Protein AF-0000000085153799 (afdb_homodimer)

Nearest PDB structures (foldseek):
  6ifh-assembly1_A  TM=9.561E-01  e=4.597E-11  Paenisporosarcina sp. TG-14
  8p6f-assembly1_B  TM=8.263E-01  e=1.683E-11  Flavobacterium johnsoniae
  7pvk-assembly2_D  TM=8.354E-01  e=2.453E-11  Porphyromonas gingivalis W83
  8tef-assembly2_C  TM=8.260E-01  e=2.612E-11  Flavobacterium johnsoniae UW101
  7pva-assembly1_B  TM=8.298E-01  e=4.054E-11  Porphyromonas gingivalis W83

Foldseek 3Di:
DLQQDEWEEEEEAQDPVVCVVLCVVNVVSNYHYHYYNDLVVVLVVVLVDPGLEYEFEQDHPDQGRQNSLLSCCVSPVLHAYEYEYQDDDPVSQVSSVVSPHQYYAYPVDDSVVVVVSSNVSNVVSVVVVVVVVVVVVVVVVVVVVD/DLPQDEWEEEEEAQDVVVCVVLCVVNVVSNYHYHYYNDLVVVLVVVLVDPGLEYEFEQDHPDQGRQNSLLSCCVSPVLHAYEYEYQDDDPVSQVSSVVSPHQYYAYPVDDSVVVVVSSNVSNVVSVVVVVVVVVVVVVVVVVVVVD

Radius of gyration: 22.34 Å; Cα contacts (8 Å, |Δi|>4): 468; chains: 2; bounding box: 59×52×64 Å

Solvent-accessible surface area (backbone atoms only — not comparable to full-atom values): 15530 Å² total; per-residue (Å²): 124,82,78,63,47,84,44,35,33,37,40,32,38,59,49,62,69,57,46,53,54,52,45,52,57,43,39,76,44,46,29,46,72,48,78,28,60,38,44,71,58,42,55,54,46,59,72,75,42,87,50,43,32,34,40,34,36,39,81,38,81,83,58,34,24,63,60,36,47,47,50,44,39,70,76,39,67,73,46,33,30,32,38,32,26,75,78,68,43,46,65,56,33,41,51,41,43,75,65,60,34,72,44,66,47,54,50,82,73,56,62,71,59,52,52,52,50,51,51,51,38,43,52,48,43,53,50,52,52,47,52,51,48,49,51,52,50,52,53,55,52,58,58,62,71,101,122,82,79,64,49,85,44,37,34,37,40,32,37,59,50,62,70,58,46,54,54,51,47,52,59,42,39,76,44,46,29,46,72,48,78,27,60,38,45,70,58,42,55,55,46,59,72,75,43,86,49,42,32,34,40,34,34,40,82,38,81,83,58,33,24,64,58,36,47,47,51,44,40,70,76,39,68,74,46,33,30,34,36,32,23,77,78,69,42,46,65,56,35,42,51,41,44,74,63,61,34,72,43,65,46,56,49,83,71,54,61,72,58,52,51,51,52,50,51,52,40,41,55,50,44,52,50,52,53,47,53,52,48,51,52,52,50,52,53,52,50,58,58,63,72,99

Structure (mmCIF, N/CA/C/O backbone):
data_AF-0000000085153799-model_v1
#
loop_
_entity.id
_entity.type
_entity.pdbx_description
1 polymer 'Related to two-component system response regulator (Ntr family)'
#
loop_
_atom_site.group_PDB
_atom_site.id
_atom_site.type_symbol
_atom_site.label_atom_id
_atom_site.label_alt_id
_atom_site.label_comp_id
_atom_site.label_asym_id
_atom_site.label_entity_id
_atom_site.label_seq_id
_atom_site.pdbx_PDB_ins_code
_atom_site.Cartn_x
_atom_site.Cartn_y
_atom_site.Cartn_z
_atom_site.occupancy
_atom_site.B_iso_or_equiv
_atom_site.auth_seq_id
_atom_site.auth_comp_id
_atom_site.auth_asym_id
_atom_site.auth_atom_id
_atom_site.pdbx_PDB_model_num
ATOM 1 N N . MET A 1 1 ? -4.879 -9.68 -32.781 1 39.81 1 MET A N 1
ATOM 2 C CA . MET A 1 1 ? -4.59 -10.891 -32.031 1 39.81 1 MET A CA 1
ATOM 3 C C . MET A 1 1 ? -4.207 -10.547 -30.594 1 39.81 1 MET A C 1
ATOM 5 O O . MET A 1 1 ? -3.561 -9.531 -30.344 1 39.81 1 MET A O 1
ATOM 9 N N . ALA A 1 2 ? -5.016 -10.922 -29.656 1 52.56 2 ALA A N 1
ATOM 10 C CA . ALA A 1 2 ? -4.77 -10.414 -28.312 1 52.56 2 ALA A CA 1
ATOM 11 C C . ALA A 1 2 ? -3.316 -10.633 -27.906 1 52.56 2 ALA A C 1
ATOM 13 O O . ALA A 1 2 ? -2.744 -11.695 -28.172 1 52.56 2 ALA A O 1
ATOM 14 N N . GLU A 1 3 ? -2.475 -9.727 -27.859 1 56.97 3 GLU A N 1
ATOM 15 C CA . GLU A 1 3 ? -1.063 -9.852 -27.516 1 56.97 3 GLU A CA 1
ATOM 16 C C . GLU A 1 3 ? -0.865 -10.828 -26.359 1 56.97 3 GLU A C 1
ATOM 18 O O . GLU A 1 3 ? -1.568 -10.75 -25.344 1 56.97 3 GLU A O 1
ATOM 23 N N . THR A 1 4 ? -0.321 -12.062 -26.656 1 73.81 4 THR A N 1
ATOM 24 C CA . THR A 1 4 ? -0.059 -13.141 -25.703 1 73.81 4 THR A CA 1
ATOM 25 C C . THR A 1 4 ? 0.961 -12.695 -24.656 1 73.81 4 THR A C 1
ATOM 27 O O . THR A 1 4 ? 2.033 -12.195 -25 1 73.81 4 THR A O 1
ATOM 30 N N . ILE A 1 5 ? 0.385 -12.445 -23.391 1 77.62 5 ILE A N 1
ATOM 31 C CA . ILE A 1 5 ? 1.287 -12.141 -22.281 1 77.62 5 ILE A CA 1
ATOM 32 C C . ILE A 1 5 ? 2.051 -13.391 -21.875 1 77.62 5 ILE A C 1
ATOM 34 O O . ILE A 1 5 ? 1.445 -14.422 -21.562 1 77.62 5 ILE A O 1
ATOM 38 N N . LYS A 1 6 ? 3.42 -13.391 -22.016 1 88.25 6 LYS A N 1
ATOM 39 C CA . LYS A 1 6 ? 4.227 -14.516 -21.562 1 88.25 6 LYS A CA 1
ATOM 40 C C . LYS A 1 6 ? 4.66 -14.32 -20.109 1 88.25 6 LYS A C 1
ATOM 42 O O . LYS A 1 6 ? 5.59 -13.555 -19.828 1 88.25 6 LYS A O 1
ATOM 47 N N . ALA A 1 7 ? 3.887 -14.938 -19.219 1 93.75 7 ALA A N 1
ATOM 48 C CA . ALA A 1 7 ? 4.172 -14.859 -17.797 1 93.75 7 ALA A CA 1
ATOM 49 C C . ALA A 1 7 ? 3.869 -16.188 -17.094 1 93.75 7 ALA A C 1
ATOM 51 O O . ALA A 1 7 ? 2.961 -16.906 -17.5 1 93.75 7 ALA A O 1
ATOM 52 N N . ARG A 1 8 ? 4.676 -16.438 -16.188 1 95.56 8 ARG A N 1
ATOM 53 C CA . ARG A 1 8 ? 4.418 -17.594 -15.32 1 95.56 8 ARG A CA 1
ATOM 54 C C . ARG A 1 8 ? 3.707 -17.156 -14.039 1 95.56 8 ARG A C 1
ATOM 56 O O . ARG A 1 8 ? 4.25 -16.375 -13.25 1 95.56 8 ARG A O 1
ATOM 63 N N . VAL A 1 9 ? 2.498 -17.719 -13.852 1 97.94 9 VAL A N 1
ATOM 64 C CA . VAL A 1 9 ? 1.636 -17.266 -12.766 1 97.94 9 VAL A CA 1
ATOM 65 C C . VAL A 1 9 ? 1.339 -18.422 -11.82 1 97.94 9 VAL A C 1
ATOM 67 O O . VAL A 1 9 ? 1.057 -19.547 -12.258 1 97.94 9 VAL A O 1
ATOM 70 N N . LEU A 1 10 ? 1.519 -18.188 -10.562 1 98.62 10 LEU A N 1
ATOM 71 C CA . LEU A 1 10 ? 1.015 -19.094 -9.539 1 98.62 10 LEU A CA 1
ATOM 72 C C . LEU A 1 10 ? -0.307 -18.594 -8.969 1 98.62 10 LEU A C 1
ATOM 74 O O . LEU A 1 10 ? -0.366 -17.5 -8.391 1 98.62 10 LEU A O 1
ATOM 78 N N . LEU A 1 11 ? -1.353 -19.344 -9.172 1 98.56 11 LEU A N 1
ATOM 79 C CA . LEU A 1 11 ? -2.676 -19.031 -8.641 1 98.56 11 LEU A CA 1
ATOM 80 C C . LEU A 1 11 ? -2.93 -19.781 -7.34 1 98.56 11 LEU A C 1
ATOM 82 O O . LEU A 1 11 ? -2.875 -21.016 -7.309 1 98.56 11 LEU A O 1
ATOM 86 N N . VAL A 1 12 ? -3.223 -19.031 -6.262 1 98.19 12 VAL A N 1
ATOM 87 C CA . VAL A 1 12 ? -3.428 -19.641 -4.949 1 98.19 12 VAL A CA 1
ATOM 88 C C . VAL A 1 12 ? -4.809 -19.266 -4.418 1 98.19 12 VAL A C 1
ATOM 90 O O . VAL A 1 12 ? -5.078 -18.094 -4.141 1 98.19 12 VAL A O 1
ATOM 93 N N . ASP A 1 13 ? -5.668 -20.203 -4.281 1 97.06 13 ASP A N 1
ATOM 94 C CA . ASP A 1 13 ? -7.047 -20.047 -3.838 1 97.06 13 ASP A CA 1
ATOM 95 C C . ASP A 1 13 ? -7.625 -21.375 -3.35 1 97.06 13 ASP A C 1
ATOM 97 O O . ASP A 1 13 ? -7.367 -22.422 -3.939 1 97.06 13 ASP A O 1
ATOM 101 N N . ASP A 1 14 ? -8.43 -21.312 -2.316 1 95.94 14 ASP A N 1
ATOM 102 C CA . ASP A 1 14 ? -8.922 -22.562 -1.773 1 95.94 14 ASP A CA 1
ATOM 103 C C . ASP A 1 14 ? -10.164 -23.031 -2.521 1 95.94 14 ASP A C 1
ATOM 105 O O . ASP A 1 14 ? -10.594 -24.188 -2.371 1 95.94 14 ASP A O 1
ATOM 109 N N . GLU A 1 15 ? -10.727 -22.203 -3.287 1 94.81 15 GLU A N 1
ATOM 110 C CA . GLU A 1 15 ? -11.906 -22.562 -4.062 1 94.81 15 GLU A CA 1
ATOM 111 C C . GLU A 1 15 ? -11.523 -23.141 -5.422 1 94.81 15 GLU A C 1
ATOM 113 O O . GLU A 1 15 ? -11.25 -22.391 -6.363 1 94.81 15 GLU A O 1
ATOM 118 N N . LYS A 1 16 ? -11.68 -24.453 -5.609 1 96.44 16 LYS A N 1
ATOM 119 C CA . LYS A 1 16 ? -11.211 -25.188 -6.781 1 96.44 16 LYS A CA 1
ATOM 120 C C . LYS A 1 16 ? -11.891 -24.688 -8.055 1 96.44 16 LYS A C 1
ATOM 122 O O . LYS A 1 16 ? -11.242 -24.562 -9.102 1 96.44 16 LYS A O 1
ATOM 127 N N . ASP A 1 17 ? -13.227 -24.438 -7.945 1 96.62 17 ASP A N 1
ATOM 128 C CA . ASP A 1 17 ? -13.961 -23.953 -9.109 1 96.62 17 ASP A CA 1
ATOM 129 C C . ASP A 1 17 ? -13.406 -22.609 -9.586 1 96.62 17 ASP A C 1
ATOM 131 O O . ASP A 1 17 ? -13.289 -22.375 -10.789 1 96.62 17 ASP A O 1
ATOM 135 N N . PHE A 1 18 ? -13.055 -21.75 -8.664 1 96.56 18 PHE A N 1
ATOM 136 C CA . PHE A 1 18 ? -12.484 -20.469 -9.016 1 96.56 18 PHE A CA 1
ATOM 137 C C . PHE A 1 18 ? -11.117 -20.625 -9.664 1 96.56 18 PHE A C 1
ATOM 139 O O . PHE A 1 18 ? -10.828 -20.016 -10.688 1 96.56 18 PHE A O 1
ATOM 146 N N . ILE A 1 19 ? -10.305 -21.484 -9.133 1 97.81 19 ILE A N 1
ATOM 147 C CA . ILE A 1 19 ? -8.969 -21.75 -9.648 1 97.81 19 ILE A CA 1
ATOM 148 C C . ILE A 1 19 ? -9.07 -22.25 -11.094 1 97.81 19 ILE A C 1
ATOM 150 O O . ILE A 1 19 ? -8.375 -21.75 -11.977 1 97.81 19 ILE A O 1
ATOM 154 N N . GLU A 1 20 ? -9.891 -23.219 -11.273 1 97.75 20 GLU A N 1
ATOM 155 C CA . GLU A 1 20 ? -10.039 -23.812 -12.594 1 97.75 20 GLU A CA 1
ATOM 156 C C . GLU A 1 20 ? -10.492 -22.781 -13.625 1 97.75 20 GLU A C 1
ATOM 158 O O . GLU A 1 20 ? -9.906 -22.688 -14.703 1 97.75 20 GLU A O 1
ATOM 163 N N . THR A 1 21 ? -11.516 -22.062 -13.266 1 97.38 21 THR A N 1
ATOM 164 C CA . THR A 1 21 ? -12.07 -21.062 -14.172 1 97.38 21 THR A CA 1
ATOM 165 C C . THR A 1 21 ? -11.031 -20 -14.508 1 97.38 21 THR A C 1
ATOM 167 O O . THR A 1 21 ? -10.773 -19.719 -15.68 1 97.38 21 THR A O 1
ATOM 170 N N . LEU A 1 22 ? -10.414 -19.406 -13.492 1 98.06 22 LEU A N 1
ATOM 171 C CA . LEU A 1 22 ? -9.445 -18.328 -13.719 1 98.06 22 LEU A CA 1
ATOM 172 C C . LEU A 1 22 ? -8.203 -18.859 -14.438 1 98.06 22 LEU A C 1
ATOM 174 O O . LEU A 1 22 ? -7.668 -18.203 -15.328 1 98.06 22 LEU A O 1
ATOM 178 N N . SER A 1 23 ? -7.707 -20.031 -14.031 1 98.31 23 SER A N 1
ATOM 179 C CA . SER A 1 23 ? -6.559 -20.656 -14.695 1 98.31 23 SER A CA 1
ATOM 180 C C . SER A 1 23 ? -6.793 -20.781 -16.188 1 98.31 23 SER A C 1
ATOM 182 O O . SER A 1 23 ? -5.93 -20.422 -17 1 98.31 23 SER A O 1
ATOM 184 N N . ASN A 1 24 ? -7.957 -21.297 -16.547 1 97.56 24 ASN A N 1
ATOM 185 C CA . ASN A 1 24 ? -8.297 -21.484 -17.953 1 97.56 24 ASN A CA 1
ATOM 186 C C . ASN A 1 24 ? -8.305 -20.156 -18.703 1 97.56 24 ASN A C 1
ATOM 188 O O . ASN A 1 24 ? -7.766 -20.062 -19.797 1 97.56 24 ASN A O 1
ATOM 192 N N . ARG A 1 25 ? -8.875 -19.172 -18.094 1 96.62 25 ARG A N 1
ATOM 193 C CA . ARG A 1 25 ? -8.969 -17.859 -18.719 1 96.62 25 ARG A CA 1
ATOM 194 C C . ARG A 1 25 ? -7.582 -17.25 -18.922 1 96.62 25 ARG A C 1
ATOM 196 O O . ARG A 1 25 ? -7.328 -16.594 -19.938 1 96.62 25 ARG A O 1
ATOM 203 N N . LEU A 1 26 ? -6.707 -17.453 -17.969 1 97.62 26 LEU A N 1
ATOM 204 C CA . LEU A 1 26 ? -5.352 -16.922 -18.078 1 97.62 26 LEU A CA 1
ATOM 205 C C . LEU A 1 26 ? -4.555 -17.688 -19.125 1 97.62 26 LEU A C 1
ATOM 207 O O . LEU A 1 26 ? -3.809 -17.078 -19.906 1 97.62 26 LEU A O 1
ATOM 211 N N . GLN A 1 27 ? -4.73 -18.969 -19.172 1 96.75 27 GLN A N 1
ATOM 212 C CA . GLN A 1 27 ? -3.992 -19.797 -20.125 1 96.75 27 GLN A CA 1
ATOM 213 C C . GLN A 1 27 ? -4.375 -19.469 -21.562 1 96.75 27 GLN A C 1
ATOM 215 O O . GLN A 1 27 ? -3.52 -19.453 -22.453 1 96.75 27 GLN A O 1
ATOM 220 N N . ILE A 1 28 ? -5.629 -19.156 -21.766 1 94.62 28 ILE A N 1
ATOM 221 C CA . ILE A 1 28 ? -6.113 -18.797 -23.094 1 94.62 28 ILE A CA 1
ATOM 222 C C . ILE A 1 28 ? -5.422 -17.516 -23.562 1 94.62 28 ILE A C 1
ATOM 224 O O . ILE A 1 28 ? -5.297 -17.266 -24.766 1 94.62 28 ILE A O 1
ATOM 228 N N . ARG A 1 29 ? -4.961 -16.75 -22.625 1 93.38 29 ARG A N 1
ATOM 229 C CA . ARG A 1 29 ? -4.316 -15.484 -22.953 1 93.38 29 ARG A CA 1
ATOM 230 C C . ARG A 1 29 ? -2.801 -15.641 -23.016 1 93.38 29 ARG A C 1
ATOM 232 O O . ARG A 1 29 ? -2.072 -14.656 -23.078 1 93.38 29 ARG A O 1
ATOM 239 N N . GLY A 1 30 ? -2.289 -16.844 -22.906 1 93.88 30 GLY A N 1
ATOM 240 C CA . GLY A 1 30 ? -0.888 -17.125 -23.188 1 93.88 30 GLY A CA 1
ATOM 241 C C . GLY A 1 30 ? -0.052 -17.266 -21.922 1 93.88 30 GLY A C 1
ATOM 242 O O . GLY A 1 30 ? 1.174 -17.375 -22 1 93.88 30 GLY A O 1
ATOM 243 N N . LEU A 1 31 ? -0.688 -17.297 -20.781 1 96.88 31 LEU A N 1
ATOM 244 C CA . LEU A 1 31 ? 0.052 -17.406 -19.531 1 96.88 31 LEU A CA 1
ATOM 245 C C . LEU A 1 31 ? 0.239 -18.859 -19.141 1 96.88 31 LEU A C 1
ATOM 247 O O . LEU A 1 31 ? -0.6 -19.703 -19.453 1 96.88 31 LEU A O 1
ATOM 251 N N . THR A 1 32 ? 1.4 -19.109 -18.594 1 97.06 32 THR A N 1
ATOM 252 C CA . THR A 1 32 ? 1.604 -20.406 -17.938 1 97.06 32 THR A CA 1
ATOM 253 C C . THR A 1 32 ? 1.15 -20.344 -16.484 1 97.06 32 THR A C 1
ATOM 255 O O . THR A 1 32 ? 1.616 -19.5 -15.711 1 97.06 32 THR A O 1
ATOM 258 N N . VAL A 1 33 ? 0.26 -21.328 -16.125 1 98.19 33 VAL A N 1
ATOM 259 C CA . VAL A 1 33 ? -0.375 -21.203 -14.82 1 98.19 33 VAL A CA 1
ATOM 260 C C . VAL A 1 33 ? -0.134 -22.453 -14 1 98.19 33 VAL A C 1
ATOM 262 O O . VAL A 1 33 ? -0.383 -23.578 -14.469 1 98.19 33 VAL A O 1
ATOM 265 N N . SER A 1 34 ? 0.462 -22.297 -12.867 1 98.5 34 SER A N 1
ATOM 266 C CA . SER A 1 34 ? 0.446 -23.297 -11.805 1 98.5 34 SER A CA 1
ATOM 267 C C . SER A 1 34 ? -0.559 -22.938 -10.719 1 98.5 34 SER A C 1
ATOM 269 O O . SER A 1 34 ? -0.904 -21.766 -10.547 1 98.5 34 SER A O 1
ATOM 271 N N . THR A 1 35 ? -1.026 -23.969 -9.992 1 98.44 35 THR A N 1
ATOM 272 C CA . THR A 1 35 ? -2.096 -23.703 -9.031 1 98.44 35 THR A CA 1
ATOM 273 C C . THR A 1 35 ? -1.787 -24.328 -7.68 1 98.44 35 THR A C 1
ATOM 275 O O . THR A 1 35 ? -1.011 -25.281 -7.602 1 98.44 35 THR A O 1
ATOM 278 N N . SER A 1 36 ? -2.275 -23.703 -6.688 1 97.38 36 SER A N 1
ATOM 279 C CA . SER A 1 36 ? -2.26 -24.203 -5.316 1 97.38 36 SER A CA 1
ATOM 280 C C . SER A 1 36 ? -3.572 -23.906 -4.605 1 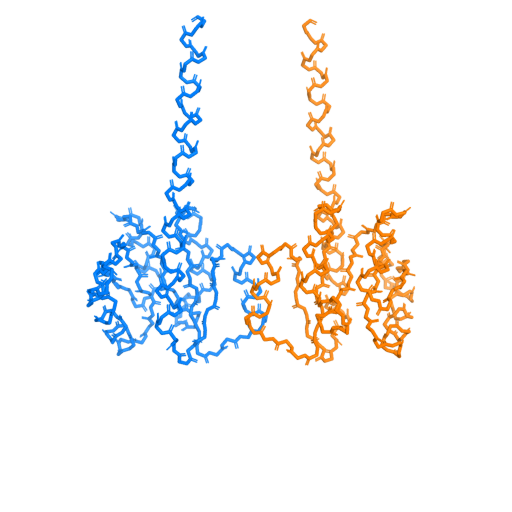97.38 36 SER A C 1
ATOM 282 O O . SER A 1 36 ? -4.184 -22.859 -4.828 1 97.38 36 SER A O 1
ATOM 284 N N . THR A 1 37 ? -3.924 -24.844 -3.67 1 96.56 37 THR A N 1
ATOM 285 C CA . THR A 1 37 ? -5.191 -24.641 -2.979 1 96.56 37 THR A CA 1
ATOM 286 C C . THR A 1 37 ? -4.961 -24.125 -1.562 1 96.56 37 THR A C 1
ATOM 288 O O . THR A 1 37 ? -5.91 -23.953 -0.793 1 96.56 37 THR A O 1
ATOM 291 N N . CYS A 1 38 ? -3.682 -23.906 -1.215 1 95.94 38 CYS A N 1
ATOM 292 C CA . CYS A 1 38 ? -3.389 -23.375 0.105 1 95.94 38 CYS A CA 1
ATOM 293 C C . CYS A 1 38 ? -2.014 -22.703 0.129 1 95.94 38 CYS A C 1
ATOM 295 O O . CYS A 1 38 ? -1.199 -22.938 -0.769 1 95.94 38 CYS A O 1
ATOM 297 N N . GLY A 1 39 ? -1.812 -21.891 1.156 1 96.38 39 GLY A N 1
ATOM 298 C CA . GLY A 1 39 ? -0.579 -21.125 1.277 1 96.38 39 GLY A CA 1
ATOM 299 C C . GLY A 1 39 ? 0.649 -22 1.444 1 96.38 39 GLY A C 1
ATOM 300 O O . GLY A 1 39 ? 1.702 -21.719 0.869 1 96.38 39 GLY A O 1
ATOM 301 N N . GLN A 1 40 ? 0.514 -23.078 2.193 1 95.5 40 GLN A N 1
ATOM 302 C CA . GLN A 1 40 ? 1.638 -23.969 2.467 1 95.5 40 GLN A CA 1
ATOM 303 C C . GLN A 1 40 ? 2.18 -24.578 1.18 1 95.5 40 GLN A C 1
ATOM 305 O O . GLN A 1 40 ? 3.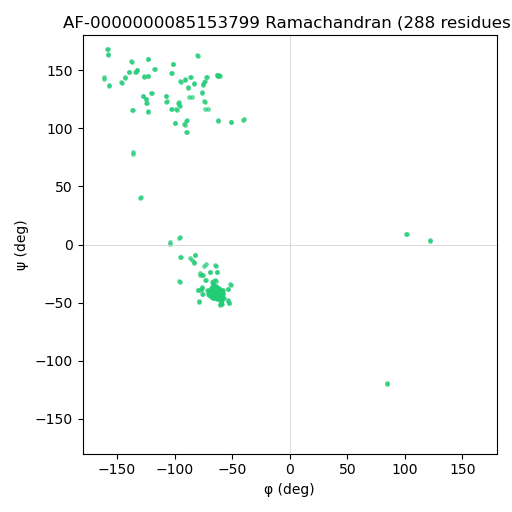393 -24.609 0.962 1 95.5 40 GLN A O 1
ATOM 310 N N . ASP A 1 41 ? 1.324 -25.016 0.359 1 96.12 41 ASP A N 1
ATOM 311 C CA . ASP A 1 41 ? 1.723 -25.609 -0.912 1 96.12 41 ASP A CA 1
ATOM 312 C C . ASP A 1 41 ? 2.318 -24.562 -1.848 1 96.12 41 ASP A C 1
ATOM 314 O O . ASP A 1 41 ? 3.252 -24.844 -2.598 1 96.12 41 ASP A O 1
ATOM 318 N N . ALA A 1 42 ? 1.736 -23.375 -1.801 1 97.62 42 ALA A N 1
ATOM 319 C CA . ALA A 1 42 ? 2.271 -22.281 -2.605 1 97.62 42 ALA A CA 1
ATOM 320 C C . ALA A 1 42 ? 3.727 -22 -2.244 1 97.62 42 ALA A C 1
ATOM 322 O O . ALA A 1 42 ? 4.559 -21.781 -3.125 1 97.62 42 ALA A O 1
ATOM 323 N N . LEU A 1 43 ? 4.047 -22.062 -0.933 1 97.31 43 LEU A N 1
ATOM 324 C CA . LEU A 1 43 ? 5.398 -21.797 -0.45 1 97.31 43 LEU A CA 1
ATOM 325 C C . LEU A 1 43 ? 6.363 -22.875 -0.928 1 97.31 43 LEU A C 1
ATOM 327 O O . LEU A 1 43 ? 7.516 -22.578 -1.256 1 97.31 43 LEU A O 1
ATOM 331 N N . LYS A 1 44 ? 5.855 -24.094 -1.026 1 97.5 44 LYS A N 1
ATOM 332 C CA . LYS A 1 44 ? 6.68 -25.172 -1.546 1 97.5 44 LYS A CA 1
ATOM 333 C C . LYS A 1 44 ? 6.953 -24.984 -3.037 1 97.5 44 LYS A C 1
ATOM 335 O O . LYS A 1 44 ? 8.078 -25.203 -3.498 1 97.5 44 LYS A O 1
ATOM 340 N N . LEU A 1 45 ? 5.973 -24.578 -3.73 1 97.75 45 LEU A N 1
ATOM 341 C CA . LEU A 1 45 ? 6.082 -24.438 -5.18 1 97.75 45 LEU A CA 1
ATOM 342 C C . LEU A 1 45 ? 7.062 -23.312 -5.539 1 97.75 45 LEU A C 1
ATOM 344 O O . LEU A 1 45 ? 7.848 -23.453 -6.48 1 97.75 45 LEU A O 1
ATOM 348 N N . ILE A 1 46 ? 7.016 -22.203 -4.777 1 96.69 46 ILE A N 1
ATOM 349 C CA . ILE A 1 46 ? 7.832 -21.031 -5.105 1 96.69 46 ILE A CA 1
ATOM 350 C C . ILE A 1 46 ? 9.305 -21.359 -4.863 1 96.69 46 ILE A C 1
ATOM 352 O O . ILE A 1 46 ? 10.188 -20.672 -5.387 1 96.69 46 ILE A O 1
ATOM 356 N N . GLU A 1 47 ? 9.5 -22.312 -4.016 1 95.69 47 GLU A N 1
ATOM 357 C CA . GLU A 1 47 ? 10.867 -22.766 -3.775 1 95.69 47 GLU A CA 1
ATOM 358 C C . GLU A 1 47 ? 11.375 -23.625 -4.93 1 95.69 47 GLU A C 1
ATOM 360 O O . GLU A 1 47 ? 12.586 -23.719 -5.152 1 95.69 47 GLU A O 1
ATOM 365 N N . LYS A 1 48 ? 10.523 -24.266 -5.656 1 95.06 48 LYS A N 1
ATOM 366 C CA . LYS A 1 48 ? 10.883 -25.234 -6.688 1 95.06 48 LYS A CA 1
ATOM 367 C C . LYS A 1 48 ? 10.922 -24.578 -8.062 1 95.06 48 LYS A C 1
ATOM 369 O O . LYS A 1 48 ? 11.625 -25.047 -8.961 1 95.06 48 LYS A O 1
ATOM 374 N N . GLU A 1 49 ? 10.102 -23.625 -8.234 1 93.94 49 GLU A N 1
ATOM 375 C CA . GLU A 1 49 ? 9.977 -22.969 -9.539 1 93.94 49 GLU A CA 1
ATOM 376 C C . GLU A 1 49 ? 9.875 -21.453 -9.398 1 93.94 49 GLU A C 1
ATOM 378 O O . GLU A 1 49 ? 9.461 -20.953 -8.352 1 93.94 49 GLU A O 1
ATOM 383 N N . LYS A 1 50 ? 10.25 -20.812 -10.5 1 92.5 50 LYS A N 1
ATOM 384 C CA . LYS A 1 50 ? 10.164 -19.359 -10.508 1 92.5 50 LYS A CA 1
ATOM 385 C C . LYS A 1 50 ? 8.844 -18.891 -11.109 1 92.5 50 LYS A C 1
ATOM 387 O O . LYS A 1 50 ? 8.375 -19.438 -12.102 1 92.5 50 LYS A O 1
ATOM 392 N N . PHE A 1 51 ? 8.32 -17.906 -10.516 1 96.19 51 PHE A N 1
ATOM 393 C CA . PHE A 1 51 ? 7.098 -17.281 -11.016 1 96.19 51 PHE A CA 1
ATOM 394 C C . PHE A 1 51 ? 7.285 -15.789 -11.203 1 96.19 51 PHE A C 1
ATOM 396 O O . PHE A 1 51 ? 7.984 -15.141 -10.422 1 96.19 51 PHE A O 1
ATOM 403 N N . ASP A 1 52 ? 6.648 -15.289 -12.219 1 94 52 ASP A N 1
ATOM 404 C CA . ASP A 1 52 ? 6.652 -13.844 -12.406 1 94 52 ASP A CA 1
ATOM 405 C C . ASP A 1 52 ? 5.684 -13.156 -11.453 1 94 52 ASP A C 1
ATOM 407 O O . ASP A 1 52 ? 5.973 -12.078 -10.938 1 94 52 ASP A O 1
ATOM 411 N N . VAL A 1 53 ? 4.574 -13.836 -11.273 1 97.19 53 VAL A N 1
ATOM 412 C CA . VAL A 1 53 ? 3.523 -13.242 -10.445 1 97.19 53 VAL A CA 1
ATOM 413 C C . VAL A 1 53 ? 2.785 -14.344 -9.688 1 97.19 53 VAL A C 1
ATOM 415 O O . VAL A 1 53 ? 2.551 -15.43 -10.227 1 97.19 53 VAL A O 1
ATOM 418 N N . VAL A 1 54 ? 2.492 -14.039 -8.461 1 98.25 54 VAL A N 1
ATOM 419 C CA . VAL A 1 54 ? 1.574 -14.859 -7.68 1 98.25 54 VAL A CA 1
ATOM 420 C C . VAL A 1 54 ? 0.247 -14.125 -7.504 1 98.25 54 VAL A C 1
ATOM 422 O O . VAL A 1 54 ? 0.226 -12.945 -7.164 1 98.25 54 VAL A O 1
ATOM 425 N N . VAL A 1 55 ? -0.818 -14.766 -7.832 1 98.5 55 VAL A N 1
ATOM 426 C CA . VAL A 1 55 ? -2.166 -14.281 -7.547 1 98.5 55 VAL A CA 1
ATOM 427 C C . VAL A 1 55 ? -2.742 -15.047 -6.355 1 98.5 55 VAL A C 1
ATOM 429 O O . VAL A 1 55 ? -2.939 -16.266 -6.422 1 98.5 55 VAL A O 1
ATOM 432 N N . LEU A 1 56 ? -3.002 -14.336 -5.309 1 98.44 56 LEU A N 1
ATOM 433 C CA . LEU A 1 56 ? -3.189 -14.969 -4.004 1 98.44 56 LEU A CA 1
ATOM 434 C C . LEU A 1 56 ? -4.504 -14.523 -3.373 1 98.44 56 LEU A C 1
ATOM 436 O O . LEU A 1 56 ? -4.754 -13.328 -3.223 1 98.44 56 LEU A O 1
ATOM 440 N N . ASP A 1 57 ? -5.277 -15.469 -2.975 1 97.25 57 ASP A N 1
ATOM 441 C CA . ASP A 1 57 ? -6.516 -15.203 -2.252 1 97.25 57 ASP A CA 1
ATOM 442 C C . ASP A 1 57 ? -6.23 -14.734 -0.825 1 97.25 57 ASP A C 1
ATOM 444 O O . ASP A 1 57 ? -5.34 -15.266 -0.159 1 97.25 57 ASP A O 1
ATOM 448 N N . LEU A 1 58 ? -7.047 -13.836 -0.362 1 96.44 58 LEU A N 1
ATOM 449 C CA . LEU A 1 58 ? -6.875 -13.312 0.987 1 96.44 58 LEU A CA 1
ATOM 450 C C . LEU A 1 58 ? -7.41 -14.289 2.027 1 96.44 58 LEU A C 1
ATOM 452 O O . LEU A 1 58 ? -6.781 -14.5 3.066 1 96.44 58 LEU A O 1
ATOM 456 N N . THR A 1 59 ? -8.633 -14.742 1.768 1 93.44 59 THR A N 1
ATOM 457 C CA . THR A 1 59 ? -9.312 -15.57 2.752 1 93.44 59 THR A CA 1
ATOM 458 C C . THR A 1 59 ? -9.203 -17.047 2.387 1 93.44 59 THR A C 1
ATOM 460 O O . THR A 1 59 ? -9.805 -17.5 1.414 1 93.44 59 THR A O 1
ATOM 463 N N . MET A 1 60 ? -8.391 -17.781 3.035 1 92.44 60 MET A N 1
ATOM 464 C CA . MET A 1 60 ? -8.234 -19.219 2.869 1 92.44 60 MET A CA 1
ATOM 465 C C . MET A 1 60 ? -8.195 -19.922 4.223 1 92.44 60 MET A C 1
ATOM 467 O O . MET A 1 60 ? -7.793 -19.328 5.227 1 92.44 60 MET A O 1
ATOM 471 N N . PRO A 1 61 ? -8.68 -21.125 4.242 1 87.19 61 PRO A N 1
ATOM 472 C CA . PRO A 1 61 ? -8.562 -21.891 5.484 1 87.19 61 PRO A CA 1
ATOM 473 C C . PRO A 1 61 ? -7.105 -22.125 5.895 1 87.19 61 PRO A C 1
ATOM 475 O O . PRO A 1 61 ? -6.242 -22.312 5.035 1 87.19 61 PRO A O 1
ATOM 478 N N . GLY A 1 62 ? -6.82 -22.141 7.242 1 82.31 62 GLY A N 1
ATOM 479 C CA . GLY A 1 62 ? -5.457 -22.328 7.711 1 82.31 62 GLY A CA 1
ATOM 480 C C . GLY A 1 62 ? -4.66 -21.031 7.742 1 82.31 62 GLY A C 1
ATOM 481 O O . GLY A 1 62 ? -5.047 -20.078 8.414 1 82.31 62 GLY A O 1
ATOM 482 N N . MET A 1 63 ? -3.619 -21.078 6.961 1 76.25 63 MET A N 1
ATOM 483 C CA . MET A 1 63 ? -2.801 -19.875 6.832 1 76.25 63 MET A CA 1
ATOM 484 C C . MET A 1 63 ? -3.502 -18.828 5.969 1 76.25 63 MET A C 1
ATOM 486 O O . MET A 1 63 ? -3.785 -19.078 4.797 1 76.25 63 MET A O 1
ATOM 490 N N . ASP A 1 64 ? -3.662 -17.672 6.594 1 87.19 64 ASP A N 1
ATOM 491 C CA . ASP A 1 64 ? -4.465 -16.703 5.863 1 87.19 64 ASP 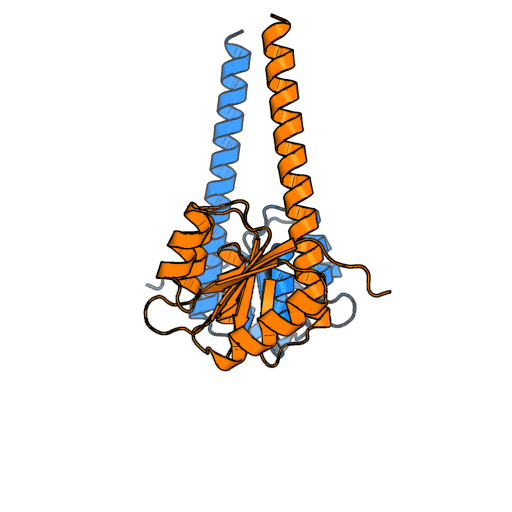A CA 1
ATOM 492 C C . ASP A 1 64 ? -3.639 -16 4.785 1 87.19 64 ASP A C 1
ATOM 494 O O . ASP A 1 64 ? -2.42 -16.172 4.723 1 87.19 64 ASP A O 1
ATOM 498 N N . GLY A 1 65 ? -4.281 -15.391 3.877 1 94.81 65 GLY A N 1
ATOM 499 C CA . GLY A 1 65 ? -3.686 -14.75 2.717 1 94.81 65 GLY A CA 1
ATOM 500 C C . GLY A 1 65 ? -2.57 -13.781 3.074 1 94.81 65 GLY A C 1
ATOM 501 O O . GLY A 1 65 ? -1.554 -13.719 2.381 1 94.81 65 GLY A O 1
ATOM 502 N N . LEU A 1 66 ? -2.721 -13.148 4.195 1 96.25 66 LEU A N 1
ATOM 503 C CA . LEU A 1 66 ? -1.708 -12.18 4.594 1 96.25 66 LEU A CA 1
ATOM 504 C C . LEU A 1 66 ? -0.461 -12.875 5.121 1 96.25 66 LEU A C 1
ATOM 506 O O . LEU A 1 66 ? 0.661 -12.445 4.852 1 96.25 66 LEU A O 1
ATOM 510 N N . GLU A 1 67 ? -0.66 -13.867 5.906 1 96.25 67 GLU A N 1
ATOM 511 C CA . GLU A 1 67 ? 0.473 -14.656 6.383 1 96.25 67 GLU A CA 1
ATOM 512 C C . GLU A 1 67 ? 1.237 -15.281 5.219 1 96.25 67 GLU A C 1
ATOM 514 O O . GLU A 1 67 ? 2.471 -15.289 5.211 1 96.25 67 GLU A O 1
ATOM 519 N N . THR A 1 68 ? 0.474 -15.828 4.285 1 97.56 68 THR A N 1
ATOM 520 C CA . THR A 1 68 ? 1.091 -16.406 3.092 1 97.56 68 THR A CA 1
ATOM 521 C C . THR A 1 68 ? 1.883 -15.336 2.334 1 97.56 68 THR A C 1
ATOM 523 O O . THR A 1 68 ? 3.016 -15.578 1.917 1 97.56 68 THR A O 1
ATOM 526 N N . LEU A 1 69 ? 1.29 -14.172 2.158 1 98.19 69 LEU A N 1
ATOM 527 C CA . LEU A 1 69 ? 1.944 -13.039 1.509 1 98.19 69 LEU A CA 1
ATOM 528 C C . LEU A 1 69 ? 3.289 -12.742 2.162 1 98.19 69 LEU A C 1
ATOM 530 O O . LEU A 1 69 ? 4.309 -12.648 1.479 1 98.19 69 LEU A O 1
ATOM 534 N N . LYS A 1 70 ? 3.285 -12.641 3.451 1 97.62 70 LYS A N 1
ATOM 535 C CA . LYS A 1 70 ? 4.5 -12.32 4.199 1 97.62 70 LYS A CA 1
ATOM 536 C C . LYS A 1 70 ? 5.586 -13.367 3.955 1 97.62 70 LYS A C 1
ATOM 538 O O . LYS A 1 70 ? 6.734 -13.016 3.67 1 97.62 70 LYS A O 1
ATOM 543 N N . LYS A 1 71 ? 5.234 -14.555 4.043 1 97.12 71 LYS A N 1
ATOM 544 C CA . LYS A 1 71 ? 6.191 -15.641 3.881 1 97.12 71 LYS A CA 1
ATOM 545 C C . LYS A 1 71 ? 6.707 -15.711 2.447 1 97.12 71 LYS A C 1
ATOM 547 O O . LYS A 1 71 ? 7.887 -15.984 2.219 1 97.12 71 LYS A O 1
ATOM 552 N N . LEU A 1 72 ? 5.824 -15.492 1.501 1 97.62 72 LEU A N 1
ATOM 553 C CA . LEU A 1 72 ? 6.234 -15.5 0.101 1 97.62 72 LEU A CA 1
ATOM 554 C C . LEU A 1 72 ? 7.258 -14.398 -0.169 1 97.62 72 LEU A C 1
ATOM 556 O O . LEU A 1 72 ? 8.25 -14.625 -0.863 1 97.62 72 LEU A O 1
ATOM 560 N N . LYS A 1 73 ? 6.996 -13.219 0.406 1 96.88 73 LYS A N 1
ATOM 561 C CA . LYS A 1 73 ? 7.898 -12.094 0.2 1 96.88 73 LYS A CA 1
ATOM 562 C C . LYS A 1 73 ? 9.25 -12.344 0.855 1 96.88 73 LYS A C 1
ATOM 564 O O . LYS A 1 73 ? 10.289 -11.906 0.345 1 96.88 73 LYS A O 1
ATOM 569 N N . GLU A 1 74 ? 9.242 -13.055 1.926 1 96.06 74 GLU A N 1
ATOM 570 C CA . GLU A 1 74 ? 10.484 -13.438 2.592 1 96.06 74 GLU A CA 1
ATOM 571 C C . GLU A 1 74 ? 11.266 -14.453 1.766 1 96.06 74 GLU A C 1
ATOM 573 O O . GLU A 1 74 ? 12.492 -14.359 1.664 1 96.06 74 GLU A O 1
ATOM 578 N N . THR A 1 75 ? 10.586 -15.398 1.188 1 95.12 75 THR A N 1
ATOM 579 C CA . THR A 1 75 ? 11.195 -16.516 0.47 1 95.12 75 THR A CA 1
ATOM 580 C C . THR A 1 75 ? 11.617 -16.078 -0.932 1 95.12 75 THR A C 1
ATOM 582 O O . THR A 1 75 ? 12.664 -16.5 -1.425 1 95.12 75 THR A O 1
ATOM 585 N N . ALA A 1 76 ? 10.805 -15.289 -1.538 1 93.75 76 ALA A N 1
ATOM 586 C CA . ALA A 1 76 ? 11.031 -14.82 -2.9 1 93.75 76 ALA A CA 1
ATOM 587 C C . ALA A 1 76 ? 10.742 -13.328 -3.02 1 93.75 76 ALA A C 1
ATOM 589 O O . ALA A 1 76 ? 9.734 -12.93 -3.615 1 93.75 76 ALA A O 1
ATOM 590 N N . PRO A 1 77 ? 11.656 -12.477 -2.576 1 92.12 77 PRO A N 1
ATOM 591 C CA . PRO A 1 77 ? 11.406 -11.039 -2.449 1 92.12 77 PRO A CA 1
ATOM 592 C C . PRO A 1 77 ? 11.148 -10.359 -3.793 1 92.12 77 PRO A C 1
ATOM 594 O O . PRO A 1 77 ? 10.5 -9.312 -3.848 1 92.12 77 PRO A O 1
ATOM 597 N N . ASP A 1 78 ? 11.531 -11.008 -4.828 1 89.62 78 ASP A N 1
ATOM 598 C CA . ASP A 1 78 ? 11.414 -10.352 -6.129 1 89.62 78 ASP A CA 1
ATOM 599 C C . ASP A 1 78 ? 10.102 -10.742 -6.82 1 89.62 78 ASP A C 1
ATOM 601 O O . ASP A 1 78 ? 9.75 -10.172 -7.855 1 89.62 78 ASP A O 1
ATOM 605 N N . THR A 1 79 ? 9.492 -11.688 -6.25 1 93.38 79 THR A N 1
ATOM 606 C CA . THR A 1 79 ? 8.234 -12.117 -6.859 1 93.38 79 THR A CA 1
ATOM 607 C C . THR A 1 79 ? 7.113 -11.133 -6.539 1 93.38 79 THR A C 1
ATOM 609 O O . THR A 1 79 ? 6.941 -10.734 -5.387 1 93.38 79 THR A O 1
ATOM 612 N N . GLU A 1 80 ? 6.406 -10.742 -7.621 1 95.94 80 GLU A N 1
ATOM 613 C CA . GLU A 1 80 ? 5.27 -9.844 -7.422 1 95.94 80 GLU A CA 1
ATOM 614 C C . GLU A 1 80 ? 4.02 -10.625 -7.02 1 95.94 80 GLU A C 1
ATOM 616 O O . GLU A 1 80 ? 3.766 -11.711 -7.539 1 95.94 80 GLU A O 1
ATOM 621 N N . ILE A 1 81 ? 3.289 -10.055 -6.051 1 98.19 81 ILE A N 1
ATOM 622 C CA . ILE A 1 81 ? 2.111 -10.75 -5.539 1 98.19 81 ILE A CA 1
ATOM 623 C C . ILE A 1 81 ? 0.886 -9.844 -5.664 1 98.19 81 ILE A C 1
ATOM 625 O O . ILE A 1 81 ? 0.909 -8.695 -5.227 1 98.19 81 ILE A O 1
ATOM 629 N N . ILE A 1 82 ? -0.098 -10.336 -6.289 1 98.44 82 ILE A N 1
ATOM 630 C CA . ILE A 1 82 ? -1.386 -9.664 -6.398 1 98.44 82 ILE A CA 1
ATOM 631 C C . ILE A 1 82 ? -2.416 -10.367 -5.523 1 98.44 82 ILE A C 1
ATOM 633 O O . ILE A 1 82 ? -2.668 -11.562 -5.691 1 98.44 82 ILE A O 1
ATOM 637 N N . MET A 1 83 ? -3.014 -9.641 -4.621 1 98.31 83 MET A N 1
ATOM 638 C CA . MET A 1 83 ? -4.023 -10.195 -3.729 1 98.31 83 MET A CA 1
ATOM 639 C C . MET A 1 83 ? -5.406 -10.156 -4.375 1 98.31 83 MET A C 1
ATOM 641 O O . MET A 1 83 ? -5.746 -9.188 -5.055 1 98.31 83 MET A O 1
ATOM 645 N N . LEU A 1 84 ? -6.148 -11.188 -4.078 1 97.19 84 LEU A N 1
ATOM 646 C CA . LEU A 1 84 ? -7.559 -11.258 -4.445 1 97.19 84 LEU A CA 1
ATOM 647 C C . LEU A 1 84 ? -8.43 -11.469 -3.213 1 97.19 84 LEU A C 1
ATOM 649 O O . LEU A 1 84 ? -8.039 -12.172 -2.283 1 97.19 84 LEU A O 1
ATOM 653 N N . SER A 1 85 ? -9.586 -10.859 -3.271 1 94.25 85 SER A N 1
ATOM 654 C CA . SER A 1 85 ? -10.484 -11.109 -2.154 1 94.25 85 SER A CA 1
ATOM 655 C C . SER A 1 85 ? -11.938 -10.859 -2.549 1 94.25 85 SER A C 1
ATOM 657 O O . SER A 1 85 ? -12.242 -9.859 -3.205 1 94.25 85 SER A O 1
ATOM 659 N N . GLY A 1 86 ? -12.852 -11.758 -2.139 1 93.75 86 GLY A N 1
ATOM 660 C CA . GLY A 1 86 ? -14.281 -11.531 -2.273 1 93.75 86 GLY A CA 1
ATOM 661 C C . GLY A 1 86 ? -14.867 -10.688 -1.154 1 93.75 86 GLY A C 1
ATOM 662 O O . GLY A 1 86 ? -15.977 -10.172 -1.272 1 93.75 86 GLY A O 1
ATOM 663 N N . HIS A 1 87 ? -14.195 -10.508 -0.111 1 91.88 87 HIS A N 1
ATOM 664 C CA . HIS A 1 87 ? -14.625 -9.75 1.056 1 91.88 87 HIS A CA 1
ATOM 665 C C . HIS A 1 87 ? -13.562 -8.734 1.474 1 91.88 87 HIS A C 1
ATOM 667 O O . HIS A 1 87 ? -13.266 -8.594 2.662 1 91.88 87 HIS A O 1
ATOM 673 N N . GLY A 1 88 ? -13.023 -8.164 0.47 1 93.12 88 GLY A N 1
ATOM 674 C CA . GLY A 1 88 ? -11.969 -7.207 0.758 1 93.12 88 GLY A CA 1
ATOM 675 C C . GLY A 1 88 ? -12.445 -6.02 1.577 1 93.12 88 GLY A C 1
ATOM 676 O O . GLY A 1 88 ? -13.602 -5.609 1.469 1 93.12 88 GLY A O 1
ATOM 677 N N . THR A 1 89 ? -11.547 -5.535 2.453 1 95.12 89 THR A N 1
ATOM 678 C CA . THR A 1 89 ? -11.75 -4.301 3.203 1 95.12 89 THR A CA 1
ATOM 679 C C . THR A 1 89 ? -10.617 -3.316 2.947 1 95.12 89 THR A C 1
ATOM 681 O O . THR A 1 89 ? -9.539 -3.705 2.484 1 95.12 89 THR A O 1
ATOM 684 N N . ILE A 1 90 ? -10.828 -2.123 3.189 1 96.44 90 ILE A N 1
ATOM 685 C CA . ILE A 1 90 ? -9.797 -1.101 3.068 1 96.44 90 ILE A CA 1
ATOM 686 C C . ILE A 1 90 ? -8.617 -1.45 3.973 1 96.44 90 ILE A C 1
ATOM 688 O O . ILE A 1 90 ? -7.457 -1.336 3.564 1 96.44 90 ILE A O 1
ATOM 692 N N . GLN A 1 91 ? -8.961 -1.886 5.148 1 95.81 91 GLN A N 1
ATOM 693 C CA . GLN A 1 91 ? -7.93 -2.262 6.105 1 95.81 91 GLN A CA 1
ATOM 694 C C . GLN A 1 91 ? -7.062 -3.395 5.562 1 95.81 91 GLN A C 1
ATOM 696 O O . GLN A 1 91 ? -5.832 -3.33 5.629 1 95.81 91 GLN A O 1
ATOM 701 N N . ALA A 1 92 ? -7.645 -4.383 5.039 1 95.88 92 ALA A N 1
ATOM 702 C CA . ALA A 1 92 ? -6.918 -5.535 4.52 1 95.88 92 ALA A CA 1
ATOM 703 C C . ALA A 1 92 ? -6.039 -5.141 3.332 1 95.88 92 ALA A C 1
ATOM 705 O O . ALA A 1 92 ? -4.891 -5.578 3.227 1 95.88 92 ALA A O 1
ATOM 706 N N . SER A 1 93 ? -6.617 -4.387 2.426 1 98 93 SER A N 1
ATOM 707 C CA . SER A 1 93 ? -5.855 -3.932 1.271 1 98 93 SER A CA 1
ATOM 708 C C . SER A 1 93 ? -4.66 -3.088 1.696 1 98 93 SER A C 1
ATOM 710 O O . SER A 1 93 ? -3.547 -3.283 1.201 1 98 93 SER A O 1
ATOM 712 N N . THR A 1 94 ? -4.852 -2.154 2.604 1 98.19 94 THR A N 1
ATOM 713 C CA . THR A 1 94 ? -3.785 -1.301 3.119 1 98.19 94 THR A CA 1
ATOM 714 C C . THR A 1 94 ? -2.664 -2.143 3.721 1 98.19 94 THR A C 1
ATOM 716 O O . THR A 1 94 ? -1.489 -1.936 3.408 1 98.19 94 THR A O 1
ATOM 719 N N . GLU A 1 95 ? -3.037 -3.098 4.508 1 96.94 95 GLU A N 1
ATOM 720 C CA . GLU A 1 95 ? -2.061 -3.973 5.148 1 96.94 95 GLU A CA 1
ATOM 721 C C . GLU A 1 95 ? -1.294 -4.797 4.117 1 96.94 95 GLU A C 1
ATOM 723 O O . GLU A 1 95 ? -0.073 -4.934 4.211 1 96.94 95 GLU A O 1
ATOM 728 N N . ALA A 1 96 ? -2.002 -5.297 3.166 1 98.19 96 ALA A N 1
ATOM 729 C CA . ALA A 1 96 ? -1.386 -6.137 2.143 1 98.19 96 ALA A CA 1
ATOM 730 C C . ALA A 1 96 ? -0.331 -5.363 1.358 1 98.19 96 ALA A C 1
ATOM 732 O O . ALA A 1 96 ? 0.773 -5.863 1.13 1 98.19 96 ALA A O 1
ATOM 733 N N . ILE A 1 97 ? -0.643 -4.176 0.967 1 98.25 97 ILE A N 1
ATOM 734 C CA . ILE A 1 97 ? 0.285 -3.359 0.192 1 98.25 97 ILE A CA 1
ATOM 735 C C . ILE A 1 97 ? 1.505 -3.016 1.043 1 98.25 97 ILE A C 1
ATOM 737 O O . ILE A 1 97 ? 2.641 -3.082 0.568 1 98.25 97 ILE A O 1
ATOM 741 N N . LYS A 1 98 ? 1.261 -2.74 2.258 1 96.69 98 LYS A N 1
ATOM 742 C CA . LYS A 1 98 ? 2.359 -2.422 3.166 1 96.69 98 LYS A CA 1
ATOM 743 C C . LYS A 1 98 ? 3.289 -3.617 3.348 1 96.69 98 LYS A C 1
ATOM 745 O O . LYS A 1 98 ? 4.492 -3.451 3.547 1 96.69 98 LYS A O 1
ATOM 750 N N . LEU A 1 99 ? 2.725 -4.785 3.258 1 96.75 99 LEU A N 1
ATOM 751 C CA . LEU A 1 99 ? 3.504 -6.008 3.439 1 96.75 99 LEU A CA 1
ATOM 752 C C . LEU A 1 99 ? 4.227 -6.387 2.152 1 96.75 99 LEU A C 1
ATOM 754 O O . LEU A 1 99 ? 4.977 -7.367 2.121 1 96.75 99 LEU A O 1
ATOM 758 N N . GLY A 1 100 ? 3.889 -5.68 1.09 1 96.5 100 GLY A N 1
ATOM 759 C CA . GLY A 1 100 ? 4.703 -5.863 -0.101 1 96.5 100 GLY A CA 1
ATOM 760 C C . GLY A 1 100 ? 3.904 -6.336 -1.302 1 96.5 100 GLY A C 1
ATOM 761 O O . GLY A 1 100 ? 4.473 -6.617 -2.359 1 96.5 100 GLY A O 1
ATOM 762 N N . ALA A 1 101 ? 2.596 -6.457 -1.162 1 97.94 101 ALA A N 1
ATOM 763 C CA . ALA A 1 101 ? 1.787 -6.816 -2.324 1 97.94 101 ALA A CA 1
ATOM 764 C C . ALA A 1 101 ? 1.871 -5.738 -3.402 1 97.94 101 ALA A C 1
ATOM 766 O O . ALA A 1 101 ? 1.901 -4.543 -3.094 1 97.94 101 ALA A O 1
ATOM 767 N N . GLU A 1 102 ? 1.819 -6.211 -4.617 1 96.94 102 GLU A N 1
ATOM 768 C CA . GLU A 1 102 ? 1.862 -5.297 -5.75 1 96.94 102 GLU A CA 1
ATOM 769 C C . GLU A 1 102 ? 0.52 -4.598 -5.949 1 96.94 102 GLU A C 1
ATOM 771 O O . GLU A 1 102 ? 0.471 -3.445 -6.383 1 96.94 102 GLU A O 1
ATOM 776 N N . ASP A 1 103 ? -0.503 -5.371 -5.699 1 97.94 103 ASP A N 1
ATOM 777 C CA . ASP A 1 103 ? -1.857 -4.855 -5.879 1 97.94 103 ASP A CA 1
ATOM 778 C C . ASP A 1 103 ? -2.865 -5.672 -5.074 1 97.94 103 ASP A C 1
ATOM 780 O O . ASP A 1 103 ? -2.518 -6.711 -4.508 1 97.94 103 ASP A O 1
ATOM 784 N N . PHE A 1 104 ? -4.047 -5.141 -4.977 1 98.19 104 PHE A N 1
ATOM 785 C CA . PHE A 1 104 ? -5.184 -5.762 -4.309 1 98.19 104 PHE A CA 1
ATOM 786 C C . PHE A 1 104 ? -6.453 -5.605 -5.137 1 98.19 104 PHE A C 1
ATOM 788 O O . PHE A 1 104 ? -6.898 -4.484 -5.391 1 98.19 104 PHE A O 1
ATOM 795 N N . LEU A 1 105 ? -6.961 -6.699 -5.562 1 97.81 105 LEU A N 1
ATOM 796 C CA . LEU A 1 105 ? -8.141 -6.691 -6.422 1 97.81 105 LEU A CA 1
ATOM 797 C C . LEU A 1 105 ? -9.312 -7.398 -5.742 1 97.81 105 LEU A C 1
ATOM 799 O O . LEU A 1 105 ? -9.109 -8.344 -4.973 1 97.81 105 LEU A O 1
ATOM 803 N N . GLU A 1 106 ? -10.531 -6.969 -6.098 1 96.12 106 GLU A N 1
ATOM 804 C CA . GLU A 1 106 ? -11.719 -7.562 -5.5 1 96.12 106 GLU A CA 1
ATOM 805 C C . GLU A 1 106 ? -12.391 -8.539 -6.461 1 96.12 106 GLU A C 1
ATOM 807 O O . GLU A 1 106 ? -12.312 -8.375 -7.68 1 96.12 106 GLU A O 1
ATOM 812 N N . LYS A 1 107 ? -13.023 -9.609 -5.844 1 95.5 107 LYS A N 1
ATOM 813 C CA . LYS A 1 107 ? -13.938 -10.5 -6.547 1 95.5 107 LYS A CA 1
ATOM 814 C C . LYS A 1 107 ? -15.367 -9.969 -6.496 1 95.5 107 LYS A C 1
ATOM 816 O O . LYS A 1 107 ? -15.797 -9.406 -5.484 1 95.5 107 LYS A O 1
ATOM 821 N N . PRO A 1 108 ? -16.188 -9.961 -7.664 1 94.44 108 PRO A N 1
ATOM 822 C CA . PRO A 1 108 ? -15.836 -10.656 -8.906 1 94.44 108 PRO A CA 1
ATOM 823 C C . PRO A 1 108 ? -14.727 -9.961 -9.688 1 94.44 108 PRO A C 1
ATOM 825 O O . PRO A 1 108 ? -14.695 -8.727 -9.75 1 94.44 108 PRO A O 1
ATOM 828 N N . LEU A 1 109 ? -13.953 -10.758 -10.18 1 93.25 109 LEU A N 1
ATOM 829 C CA . LEU A 1 109 ? -12.711 -10.281 -10.789 1 93.25 109 LEU A CA 1
ATOM 830 C C . LEU A 1 109 ? -12.984 -9.633 -12.141 1 93.25 109 LEU A C 1
ATOM 832 O O . LEU A 1 109 ? -13.781 -10.141 -12.93 1 93.25 109 LEU A O 1
ATOM 836 N N . ASP A 1 110 ? -12.297 -8.484 -12.352 1 94.38 110 ASP A N 1
ATOM 837 C CA . ASP A 1 110 ? -12.172 -7.875 -13.672 1 94.38 110 ASP A CA 1
ATOM 838 C C . ASP A 1 110 ? -10.93 -8.391 -14.391 1 94.38 110 ASP A C 1
ATOM 840 O O . ASP A 1 110 ? -9.82 -7.902 -14.148 1 94.38 110 ASP A O 1
ATOM 844 N N . LEU A 1 111 ? -11.133 -9.297 -15.32 1 95.69 111 LEU A N 1
ATOM 845 C CA . LEU A 1 111 ? -10.016 -10.016 -15.922 1 95.69 111 LEU A CA 1
ATOM 846 C C . LEU A 1 111 ? -9.086 -9.055 -16.656 1 95.69 111 LEU A C 1
ATOM 848 O O . LEU A 1 111 ? -7.859 -9.148 -16.531 1 95.69 111 LEU A O 1
ATOM 852 N N . PRO A 1 112 ? -9.578 -8.148 -17.469 1 95.5 112 PRO A N 1
ATOM 853 C CA . PRO A 1 112 ? -8.68 -7.188 -18.109 1 95.5 112 PRO A CA 1
ATOM 854 C C . PRO A 1 112 ? -7.797 -6.449 -17.094 1 95.5 112 PRO A C 1
ATOM 856 O O . PRO A 1 112 ? -6.613 -6.223 -17.359 1 95.5 112 PRO A O 1
ATOM 859 N N . LYS A 1 113 ? -8.344 -6.125 -15.984 1 95.88 113 LYS A N 1
ATOM 860 C CA . LYS A 1 113 ? -7.578 -5.441 -14.945 1 95.88 113 LYS A CA 1
ATOM 861 C C . LYS A 1 113 ? -6.488 -6.348 -14.375 1 95.88 113 LYS A C 1
ATOM 863 O O . LYS A 1 113 ? -5.352 -5.914 -14.18 1 95.88 113 LYS A O 1
ATOM 868 N N . LEU A 1 114 ? -6.883 -7.559 -14.094 1 97.25 114 LEU A N 1
ATOM 869 C CA . LEU A 1 114 ? -5.891 -8.508 -13.594 1 97.25 114 LEU A CA 1
ATOM 870 C C . LEU A 1 114 ? -4.758 -8.688 -14.602 1 97.25 114 LEU A C 1
ATOM 872 O O . LEU A 1 114 ? -3.584 -8.688 -14.219 1 97.25 114 LEU A O 1
ATOM 876 N N . LEU A 1 115 ? -5.082 -8.781 -15.883 1 96.75 115 LEU A N 1
ATOM 877 C CA . LEU A 1 115 ? -4.074 -8.984 -16.922 1 96.75 115 LEU A CA 1
ATOM 878 C C . LEU A 1 115 ? -3.15 -7.773 -17.016 1 96.75 115 LEU A C 1
ATOM 880 O O . LEU A 1 115 ? -1.942 -7.926 -17.203 1 96.75 115 LEU A O 1
ATOM 884 N N . GLU A 1 116 ? -3.725 -6.664 -16.906 1 95.75 116 GLU A N 1
ATOM 885 C CA . GLU A 1 116 ? -2.928 -5.441 -16.875 1 95.75 116 GLU A CA 1
ATOM 886 C C . GLU A 1 116 ? -1.939 -5.449 -15.719 1 95.75 116 GLU A C 1
ATOM 888 O O . GLU A 1 116 ? -0.764 -5.121 -15.898 1 95.75 116 GLU A O 1
ATOM 893 N N . LYS A 1 117 ? -2.4 -5.852 -14.547 1 95.69 117 LYS A N 1
ATOM 894 C CA . LYS A 1 117 ? -1.551 -5.871 -13.359 1 95.69 117 LYS A CA 1
ATOM 895 C C . LYS A 1 117 ? -0.457 -6.926 -13.492 1 95.69 117 LYS A C 1
ATOM 897 O O . LYS A 1 117 ? 0.674 -6.711 -13.047 1 95.69 117 LYS A O 1
ATOM 902 N N . ILE A 1 118 ? -0.79 -8.023 -14.086 1 96.25 118 ILE A N 1
ATOM 903 C CA . ILE A 1 118 ? 0.194 -9.078 -14.312 1 96.25 118 ILE A CA 1
ATOM 904 C C . ILE A 1 118 ? 1.279 -8.57 -15.266 1 96.25 118 ILE A C 1
ATOM 906 O O . ILE A 1 118 ? 2.471 -8.789 -15.023 1 96.25 118 ILE A O 1
ATOM 910 N N . SER A 1 119 ? 0.881 -7.867 -16.281 1 94.38 119 SER A N 1
ATOM 911 C CA . SER A 1 119 ? 1.824 -7.316 -17.25 1 94.38 119 SER A CA 1
ATOM 912 C C . SER A 1 119 ? 2.76 -6.305 -16.594 1 94.38 119 SER A C 1
ATOM 914 O O . SER A 1 119 ? 3.973 -6.348 -16.797 1 94.38 119 SER A O 1
ATOM 916 N N . GLU A 1 120 ? 2.178 -5.465 -15.789 1 92.81 120 GLU A N 1
ATOM 917 C CA . GLU A 1 120 ? 2.965 -4.469 -15.07 1 92.81 120 GLU A CA 1
ATOM 918 C C . GLU A 1 120 ? 3.97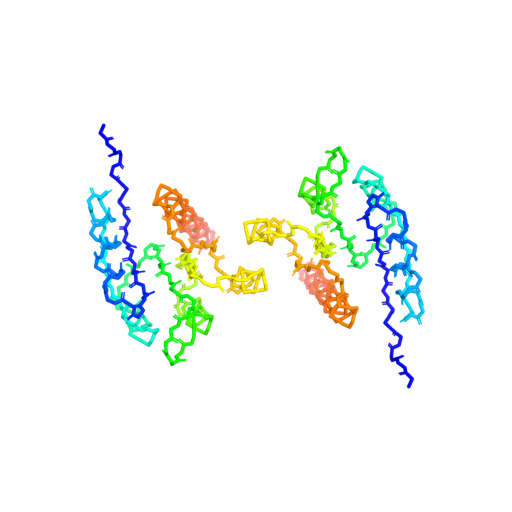3 -5.133 -14.133 1 92.81 120 GLU A C 1
ATOM 920 O O . GLU A 1 120 ? 5.125 -4.703 -14.047 1 92.81 120 GLU A O 1
ATOM 925 N N . ALA A 1 121 ? 3.49 -6.094 -13.438 1 89.81 121 ALA A N 1
ATOM 926 C CA . ALA A 1 121 ? 4.328 -6.812 -12.484 1 89.81 121 ALA A CA 1
ATOM 927 C C . ALA A 1 121 ? 5.496 -7.496 -13.18 1 89.81 121 ALA A C 1
ATOM 929 O O . ALA A 1 121 ? 6.625 -7.48 -12.688 1 89.81 121 ALA A O 1
ATOM 930 N N . LYS A 1 122 ? 5.215 -8.062 -14.281 1 89.12 122 LYS A N 1
ATOM 931 C CA . LYS A 1 122 ? 6.254 -8.719 -15.07 1 89.12 122 LYS A CA 1
ATOM 932 C C . LYS A 1 122 ? 7.312 -7.719 -15.523 1 89.12 122 LYS A C 1
ATOM 934 O O . LYS A 1 122 ? 8.516 -7.988 -15.43 1 89.12 122 LYS A O 1
ATOM 939 N N . ASP A 1 123 ? 6.848 -6.586 -16.016 1 89.5 123 ASP A N 1
ATOM 940 C CA . ASP A 1 123 ? 7.754 -5.551 -16.5 1 89.5 123 ASP A CA 1
ATOM 941 C C . ASP A 1 123 ? 8.641 -5.031 -15.375 1 89.5 123 ASP A C 1
ATOM 943 O O . ASP A 1 123 ? 9.836 -4.781 -15.578 1 89.5 123 ASP A O 1
ATOM 947 N N . LYS A 1 124 ? 8.055 -4.914 -14.234 1 87.25 124 LYS A N 1
ATOM 948 C CA . LYS A 1 124 ? 8.805 -4.457 -13.062 1 87.25 124 LYS A CA 1
ATOM 949 C C . LYS A 1 124 ? 9.906 -5.445 -12.695 1 87.25 124 LYS A C 1
ATOM 951 O O . LYS A 1 124 ? 11.023 -5.043 -12.367 1 87.25 124 LYS A O 1
ATOM 956 N N . ARG A 1 125 ? 9.578 -6.621 -12.719 1 83.81 125 ARG A N 1
ATOM 957 C CA . ARG A 1 125 ? 10.539 -7.664 -12.383 1 83.81 125 ARG A CA 1
ATOM 958 C C . ARG A 1 125 ? 11.719 -7.656 -13.352 1 83.81 125 ARG A C 1
ATOM 960 O O . ARG A 1 125 ? 12.859 -7.852 -12.945 1 83.81 125 ARG A O 1
ATOM 967 N N . ILE A 1 126 ? 11.438 -7.402 -14.617 1 82.19 126 ILE A N 1
ATOM 968 C CA . ILE A 1 126 ? 12.477 -7.367 -15.648 1 82.19 126 ILE A CA 1
ATOM 969 C C . ILE A 1 126 ? 13.422 -6.203 -15.383 1 82.19 126 ILE A C 1
ATOM 971 O O . ILE A 1 126 ? 14.641 -6.355 -15.484 1 82.19 126 ILE A O 1
ATOM 975 N N . LEU A 1 127 ? 12.852 -5.113 -14.953 1 82.75 127 LEU A N 1
ATOM 976 C CA . LEU A 1 127 ? 13.648 -3.916 -14.695 1 82.75 127 LEU A CA 1
ATOM 977 C C . LEU A 1 127 ? 14.539 -4.109 -13.477 1 82.75 127 LEU A C 1
ATOM 979 O O . LEU A 1 127 ? 15.711 -3.713 -13.492 1 82.75 127 LEU A O 1
ATOM 983 N N . ILE A 1 128 ? 14 -4.727 -12.539 1 80.94 128 ILE A N 1
ATOM 984 C CA . ILE A 1 128 ? 14.758 -4.953 -11.312 1 80.94 128 ILE A CA 1
ATOM 985 C C . ILE A 1 128 ? 15.914 -5.906 -11.586 1 80.94 128 ILE A C 1
ATOM 987 O O . ILE A 1 128 ? 17.031 -5.676 -11.125 1 80.94 128 ILE A O 1
ATOM 991 N N . SER A 1 129 ? 15.609 -6.883 -12.328 1 80.25 129 SER A N 1
ATOM 992 C CA . SER A 1 129 ? 16.656 -7.844 -12.68 1 80.25 129 SER A CA 1
ATOM 993 C C . SER A 1 129 ? 17.75 -7.188 -13.508 1 80.25 129 SER A C 1
ATOM 995 O O . SER A 1 129 ? 18.938 -7.477 -13.32 1 80.25 129 SER A O 1
ATOM 997 N N . GLN A 1 130 ? 17.391 -6.297 -14.328 1 82.38 130 GLN A N 1
ATOM 998 C CA . GLN A 1 130 ? 18.359 -5.598 -15.164 1 82.38 130 GLN A CA 1
ATOM 999 C C . GLN A 1 130 ? 19.234 -4.656 -14.336 1 82.38 130 GLN A C 1
ATOM 1001 O O . GLN A 1 130 ? 20.438 -4.551 -14.57 1 82.38 130 GLN A O 1
ATOM 1006 N N . GLU A 1 131 ? 18.562 -4 -13.484 1 82.94 131 GLU A N 1
ATOM 1007 C C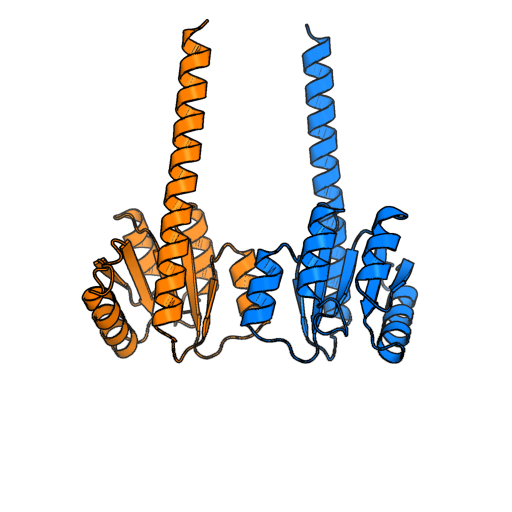A . GLU A 1 131 ? 19.312 -3.086 -12.625 1 82.94 131 GLU A CA 1
ATOM 1008 C C . GLU A 1 131 ? 20.328 -3.836 -11.781 1 82.94 131 GLU A C 1
ATOM 1010 O O . GLU A 1 131 ? 21.469 -3.369 -11.609 1 82.94 131 GLU A O 1
ATOM 1015 N N . LYS A 1 132 ? 19.922 -4.965 -11.312 1 84.31 132 LYS A N 1
ATOM 1016 C CA . LYS A 1 132 ? 20.844 -5.777 -10.523 1 84.31 132 LYS A CA 1
ATOM 1017 C C . LYS A 1 132 ? 22 -6.289 -11.375 1 84.31 132 LYS A C 1
ATOM 1019 O O . LYS A 1 132 ? 23.141 -6.34 -10.914 1 84.31 132 LYS A O 1
ATOM 1024 N N . ALA A 1 133 ? 21.688 -6.652 -12.555 1 81.31 133 ALA A N 1
ATOM 1025 C CA . ALA A 1 133 ? 22.703 -7.129 -13.484 1 81.31 133 ALA A CA 1
ATOM 1026 C C . ALA A 1 133 ? 23.703 -6.02 -13.828 1 81.31 133 ALA A C 1
ATOM 1028 O O . ALA A 1 133 ? 24.906 -6.242 -13.859 1 81.31 133 ALA A O 1
ATOM 1029 N N . THR A 1 134 ? 23.172 -4.918 -14.078 1 88.06 134 THR A N 1
ATOM 1030 C CA . THR A 1 134 ? 24.031 -3.775 -14.398 1 88.06 134 THR A CA 1
ATOM 1031 C C . THR A 1 134 ? 24.953 -3.453 -13.234 1 88.06 134 THR A C 1
ATOM 1033 O O . THR A 1 134 ? 26.156 -3.193 -13.43 1 88.06 134 THR A O 1
ATOM 1036 N N . GLU A 1 135 ? 24.406 -3.461 -12.078 1 86.81 135 GLU A N 1
ATOM 1037 C CA . GLU A 1 135 ? 25.203 -3.17 -10.891 1 86.81 135 GLU A CA 1
ATOM 1038 C C . GLU A 1 135 ? 26.297 -4.215 -10.695 1 86.81 135 GLU A C 1
ATOM 1040 O O . GLU A 1 135 ? 27.438 -3.879 -10.352 1 86.81 135 GLU A O 1
ATOM 1045 N N . ALA A 1 136 ? 25.938 -5.465 -10.93 1 83.88 136 ALA A N 1
ATOM 1046 C CA . ALA A 1 136 ? 26.906 -6.551 -10.828 1 83.88 136 ALA A CA 1
ATOM 1047 C C . ALA A 1 136 ? 28.016 -6.387 -11.859 1 83.88 136 ALA A C 1
ATOM 1049 O O . ALA A 1 136 ? 29.188 -6.609 -11.555 1 83.88 136 ALA A O 1
ATOM 1050 N N . ILE A 1 137 ? 27.656 -5.949 -12.93 1 86.94 137 ILE A N 1
ATOM 1051 C CA . ILE A 1 137 ? 28.625 -5.758 -14 1 86.94 137 ILE A CA 1
ATOM 1052 C C . ILE A 1 137 ? 29.547 -4.586 -13.656 1 86.94 137 ILE A C 1
ATOM 1054 O O . ILE A 1 137 ? 30.766 -4.672 -13.828 1 86.94 137 ILE A O 1
ATOM 1058 N N . LYS A 1 138 ? 28.984 -3.535 -13.148 1 88.38 138 LYS A N 1
ATOM 1059 C CA . LYS A 1 138 ? 29.781 -2.387 -12.727 1 88.38 138 LYS A CA 1
ATOM 1060 C C . LYS A 1 138 ? 30.781 -2.773 -11.641 1 88.38 138 LYS A C 1
ATOM 1062 O O . LYS A 1 138 ? 31.922 -2.324 -11.656 1 88.38 138 LYS A O 1
ATOM 1067 N N . GLU A 1 139 ? 30.375 -3.57 -10.734 1 88.94 139 GLU A N 1
ATOM 1068 C CA . GLU A 1 139 ? 31.234 -4.016 -9.641 1 88.94 139 GLU A CA 1
ATOM 1069 C C . GLU A 1 139 ? 32.375 -4.887 -10.164 1 88.94 139 GLU A C 1
ATOM 1071 O O . GLU A 1 139 ? 33.5 -4.77 -9.703 1 88.94 139 GLU A O 1
ATOM 1076 N N . ILE A 1 140 ? 32.094 -5.719 -11.07 1 89.06 140 ILE A N 1
ATOM 1077 C CA . ILE A 1 140 ? 33.094 -6.602 -11.672 1 89.06 140 ILE A CA 1
ATOM 1078 C C . ILE A 1 140 ? 34.156 -5.773 -12.414 1 89.06 140 ILE A C 1
ATOM 1080 O O . ILE A 1 140 ? 35.344 -6.039 -12.312 1 89.06 140 ILE A O 1
ATOM 1084 N N . LEU A 1 141 ? 33.656 -4.797 -13.055 1 89.06 141 LEU A N 1
ATOM 1085 C CA . LEU A 1 141 ? 34.562 -3.943 -13.828 1 89.06 141 LEU A CA 1
ATOM 1086 C C . LEU A 1 141 ? 35.469 -3.129 -12.906 1 89.06 141 LEU A C 1
ATOM 1088 O O . LEU A 1 141 ? 36.656 -2.926 -13.203 1 89.06 141 LEU A O 1
ATOM 1092 N N . LYS A 1 142 ? 35.031 -2.555 -11.898 1 86.56 142 LYS A N 1
ATOM 1093 C CA . LYS A 1 142 ? 35.812 -1.791 -10.922 1 86.56 142 LYS A CA 1
ATOM 1094 C C . LYS A 1 142 ? 36.906 -2.656 -10.289 1 86.56 142 LYS A C 1
ATOM 1096 O O . LYS A 1 142 ? 38 -2.176 -10.023 1 86.56 142 LYS A O 1
ATOM 1101 N N . ASN A 1 143 ? 36.625 -3.887 -10.008 1 86.62 143 ASN A N 1
ATOM 1102 C CA . ASN A 1 143 ? 37.562 -4.801 -9.383 1 86.62 143 ASN A CA 1
ATOM 1103 C C . ASN A 1 143 ? 38.656 -5.238 -10.367 1 86.62 143 ASN A C 1
ATOM 1105 O O . ASN A 1 143 ? 39.75 -5.637 -9.961 1 86.62 143 ASN A O 1
ATOM 1109 N N . ARG A 1 144 ? 38.312 -5.281 -11.516 1 74.94 144 ARG A N 1
ATOM 1110 C CA . ARG A 1 144 ? 39.344 -5.633 -12.5 1 74.94 144 ARG A CA 1
ATOM 1111 C C . ARG A 1 144 ? 40.25 -4.441 -12.797 1 74.94 144 ARG A C 1
ATOM 1113 O O . ARG A 1 144 ? 41.406 -4.617 -13.172 1 74.94 144 ARG A O 1
ATOM 1120 N N . ALA A 1 145 ? 39.781 -3.309 -12.594 1 68.88 145 ALA A N 1
ATOM 1121 C CA . ALA A 1 145 ? 40.625 -2.145 -12.859 1 68.88 145 ALA A CA 1
ATOM 1122 C C . ALA A 1 145 ? 41.688 -1.978 -11.781 1 68.88 145 ALA A C 1
ATOM 1124 O O . ALA A 1 145 ? 42.625 -1.23 -11.961 1 68.88 145 ALA A O 1
ATOM 1125 N N . TRP A 1 146 ? 41.531 -2.572 -10.641 1 55.81 146 TRP A N 1
ATOM 1126 C CA . TRP A 1 146 ? 42.656 -2.562 -9.742 1 55.81 146 TRP A CA 1
ATOM 1127 C C . TRP A 1 146 ? 43.562 -3.781 -9.977 1 55.81 146 TRP A C 1
ATOM 1129 O O . TRP A 1 146 ? 43.062 -4.895 -10.156 1 55.81 146 TRP A O 1
ATOM 1139 N N . MET B 1 1 ? -2.201 8.93 33.156 1 39.78 1 MET B N 1
ATOM 1140 C CA . MET B 1 1 ? -2.158 10.172 32.406 1 39.78 1 MET B CA 1
ATOM 1141 C C . MET B 1 1 ? -1.899 9.898 30.938 1 39.78 1 MET B C 1
ATOM 1143 O O . MET B 1 1 ? -1.158 8.977 30.594 1 39.78 1 MET B O 1
ATOM 1147 N N . ALA B 1 2 ? -2.863 10.156 30.125 1 52.62 2 ALA B N 1
ATOM 1148 C CA . ALA B 1 2 ? -2.699 9.695 28.75 1 52.62 2 ALA B CA 1
ATOM 1149 C C . ALA B 1 2 ? -1.362 10.148 28.172 1 52.62 2 ALA B C 1
ATOM 1151 O O . ALA B 1 2 ? -0.94 11.289 28.391 1 52.62 2 ALA B O 1
ATOM 1152 N N . GLU B 1 3 ? -0.399 9.383 28.016 1 57.41 3 GLU B N 1
ATOM 1153 C CA . GLU B 1 3 ? 0.921 9.727 27.5 1 57.41 3 GLU B CA 1
ATOM 1154 C C . GLU B 1 3 ? 0.818 10.719 26.344 1 57.41 3 GLU B C 1
ATOM 1156 O O . GLU B 1 3 ? 0.007 10.531 25.422 1 57.41 3 GLU B O 1
ATOM 1161 N N . THR B 1 4 ? 1.206 12 26.594 1 74 4 THR B N 1
ATOM 1162 C CA . THR B 1 4 ? 1.183 13.102 25.625 1 74 4 THR B CA 1
ATOM 1163 C C . THR B 1 4 ? 2.111 12.812 24.453 1 74 4 THR B C 1
ATOM 1165 O O . THR B 1 4 ? 3.277 12.469 24.656 1 74 4 THR B O 1
ATOM 1168 N N . ILE B 1 5 ? 1.413 12.5 23.266 1 77.94 5 ILE B N 1
ATOM 1169 C CA . ILE B 1 5 ? 2.201 12.32 22.062 1 77.94 5 ILE B CA 1
ATOM 1170 C C . ILE B 1 5 ? 2.709 13.68 21.562 1 77.94 5 ILE B C 1
ATOM 1172 O O . ILE B 1 5 ? 1.922 14.602 21.344 1 77.94 5 ILE B O 1
ATOM 1176 N N . LYS B 1 6 ? 4.07 13.883 21.547 1 88.25 6 LYS B N 1
ATOM 1177 C CA . LYS B 1 6 ? 4.637 15.117 21 1 88.25 6 LYS B CA 1
ATOM 1178 C C . LYS B 1 6 ? 4.902 14.977 19.5 1 88.25 6 LYS B C 1
ATOM 1180 O O . LYS B 1 6 ? 5.891 14.359 19.094 1 88.25 6 LYS B O 1
ATOM 1185 N N . ALA B 1 7 ? 3.932 15.477 18.734 1 93.88 7 ALA B N 1
ATOM 1186 C CA . ALA B 1 7 ? 4.039 15.43 17.281 1 93.88 7 ALA B CA 1
ATOM 1187 C C . ALA B 1 7 ? 3.453 16.688 16.641 1 93.88 7 ALA B C 1
ATOM 1189 O O . ALA B 1 7 ? 2.504 17.266 17.172 1 93.88 7 ALA B O 1
ATOM 1190 N N . ARG B 1 8 ? 4.094 17.062 15.648 1 95.69 8 ARG B N 1
ATOM 1191 C CA . ARG B 1 8 ? 3.559 18.156 14.828 1 95.69 8 ARG B CA 1
ATOM 1192 C C . ARG B 1 8 ? 2.766 17.609 13.648 1 95.69 8 ARG B C 1
ATOM 1194 O O . ARG B 1 8 ? 3.32 16.922 12.781 1 95.69 8 ARG B O 1
ATOM 1201 N N . VAL B 1 9 ? 1.47 17.969 13.609 1 98 9 VAL B N 1
ATOM 1202 C CA . VAL B 1 9 ? 0.559 17.375 12.641 1 98 9 VAL B CA 1
ATOM 1203 C C . VAL B 1 9 ? -0.031 18.469 11.75 1 98 9 VAL B C 1
ATOM 1205 O O . VAL B 1 9 ? -0.421 19.531 12.234 1 98 9 VAL B O 1
ATOM 1208 N N . LEU B 1 10 ? 0.022 18.25 10.477 1 98.62 10 LEU B N 1
ATOM 1209 C CA . LEU B 1 10 ? -0.741 19.062 9.531 1 98.62 10 LEU B CA 1
ATOM 1210 C C . LEU B 1 10 ? -2.031 18.344 9.133 1 98.62 10 LEU B C 1
ATOM 1212 O O . LEU B 1 10 ? -1.995 17.266 8.555 1 98.62 10 LEU B O 1
ATOM 1216 N N . LEU B 1 11 ? -3.148 18.938 9.469 1 98.56 11 LEU B N 1
ATOM 1217 C CA . LEU B 1 11 ? -4.465 18.422 9.109 1 98.56 11 LEU B CA 1
ATOM 1218 C C . LEU B 1 11 ? -4.996 19.109 7.863 1 98.56 11 LEU B C 1
ATOM 1220 O O . LEU B 1 11 ? -5.141 20.344 7.84 1 98.56 11 LEU B O 1
ATOM 1224 N N . VAL B 1 12 ? -5.297 18.312 6.82 1 98.19 12 VAL B N 1
ATOM 1225 C CA . VAL B 1 12 ? -5.754 18.875 5.551 1 98.19 12 VAL B CA 1
ATOM 1226 C C . VAL B 1 12 ? -7.117 18.281 5.191 1 98.19 12 VAL B C 1
ATOM 1228 O O . VAL B 1 12 ? -7.234 17.078 4.941 1 98.19 12 VAL B O 1
ATOM 1231 N N . ASP B 1 13 ? -8.117 19.078 5.164 1 97 13 ASP B N 1
ATOM 1232 C CA . ASP B 1 13 ? -9.5 18.703 4.895 1 97 13 ASP B CA 1
ATOM 1233 C C . ASP B 1 13 ? -10.336 19.922 4.488 1 97 13 ASP B C 1
ATOM 1235 O O . ASP B 1 13 ? -10.156 21.016 5.039 1 97 13 ASP B O 1
ATOM 1239 N N . ASP B 1 14 ? -11.258 19.719 3.58 1 95.81 14 ASP B N 1
ATOM 1240 C CA . ASP B 1 14 ? -12 20.891 3.115 1 95.81 14 ASP B CA 1
ATOM 1241 C C . ASP B 1 14 ? -13.203 21.172 4.016 1 95.81 14 ASP B C 1
ATOM 1243 O O . ASP B 1 14 ? -13.812 22.234 3.93 1 95.81 14 ASP B O 1
ATOM 1247 N N . GLU B 1 15 ? -13.508 20.266 4.848 1 94.69 15 GLU B N 1
ATOM 1248 C CA . GLU B 1 15 ? -14.625 20.438 5.77 1 94.69 15 GLU B CA 1
ATOM 1249 C C . GLU B 1 15 ? -14.164 21.094 7.074 1 94.69 15 GLU B C 1
ATOM 1251 O O . GLU B 1 15 ? -13.664 20.406 7.969 1 94.69 15 GLU B O 1
ATOM 1256 N N . LYS B 1 16 ? -14.492 22.359 7.289 1 96.31 16 LYS B N 1
ATOM 1257 C CA . LYS B 1 16 ? -14 23.172 8.398 1 96.31 16 LYS B CA 1
ATOM 1258 C C . LYS B 1 16 ? -14.43 22.594 9.742 1 96.31 16 LYS B C 1
ATOM 1260 O O . LYS B 1 16 ? -13.648 22.578 10.695 1 96.31 16 LYS B O 1
ATOM 1265 N N . ASP B 1 17 ? -15.719 22.125 9.797 1 96.62 17 ASP B N 1
ATOM 1266 C CA . ASP B 1 17 ? -16.219 21.547 11.047 1 96.62 17 ASP B CA 1
ATOM 1267 C C . ASP B 1 17 ? -15.414 20.312 11.438 1 96.62 17 ASP B C 1
ATOM 1269 O O . ASP B 1 17 ? -15.109 20.109 12.609 1 96.62 17 ASP B O 1
ATOM 1273 N N . PHE B 1 18 ? -15.055 19.516 10.484 1 96.56 18 PHE B N 1
ATOM 1274 C CA . PHE B 1 18 ? -14.25 18.328 10.75 1 96.56 18 PHE B CA 1
ATOM 1275 C C . PHE B 1 18 ? -12.852 18.703 11.219 1 96.56 18 PHE B C 1
ATOM 1277 O O . PHE B 1 18 ? -12.352 18.156 12.195 1 96.56 18 PHE B O 1
ATOM 1284 N N . ILE B 1 19 ? -12.258 19.672 10.586 1 97.81 19 ILE B N 1
ATOM 1285 C CA . ILE B 1 19 ? -10.922 20.156 10.93 1 97.81 19 ILE B CA 1
ATOM 1286 C C . ILE B 1 19 ? -10.906 20.641 12.375 1 97.81 19 ILE B C 1
ATOM 1288 O O . ILE B 1 19 ? -10.047 20.25 13.164 1 97.81 19 ILE B O 1
ATOM 1292 N N . GLU B 1 20 ? -11.836 21.469 12.672 1 97.75 20 GLU B N 1
ATOM 1293 C CA . GLU B 1 20 ? -11.914 22.062 14 1 97.75 20 GLU B CA 1
ATOM 1294 C C . GLU B 1 20 ? -12.062 20.984 15.07 1 97.75 20 GLU B C 1
ATOM 1296 O O . GLU B 1 20 ? -11.336 20.984 16.062 1 97.75 20 GLU B O 1
ATOM 1301 N N . THR B 1 21 ? -13.008 20.109 14.852 1 97.38 21 THR B N 1
ATOM 1302 C CA . THR B 1 21 ? -13.281 19.047 15.812 1 97.38 21 THR B CA 1
ATOM 1303 C C . THR B 1 21 ? -12.055 18.141 16 1 97.38 21 THR B C 1
ATOM 1305 O O . THR B 1 21 ? -11.617 17.922 17.125 1 97.38 21 THR B O 1
ATOM 1308 N N . LEU B 1 22 ? -11.484 17.641 14.914 1 98.06 22 LEU B N 1
ATOM 1309 C CA . LEU B 1 22 ? -10.344 16.734 15 1 98.06 22 LEU B CA 1
ATOM 1310 C C . LEU B 1 22 ? -9.117 17.469 15.562 1 98.06 22 LEU B C 1
ATOM 1312 O O . LEU B 1 22 ? -8.375 16.906 16.375 1 98.06 22 LEU B O 1
ATOM 1316 N N . SER B 1 23 ? -8.859 18.688 15.109 1 98.25 23 SER B N 1
ATOM 1317 C CA . SER B 1 23 ? -7.75 19.484 15.625 1 98.25 23 SER B CA 1
ATOM 1318 C C . SER B 1 23 ? -7.809 19.594 17.141 1 98.25 23 SER B C 1
ATOM 1320 O O . SER B 1 23 ? -6.805 19.375 17.828 1 98.25 23 SER B O 1
ATOM 1322 N N . ASN B 1 24 ? -8.984 19.922 17.641 1 97.56 24 ASN B N 1
ATOM 1323 C CA . ASN B 1 24 ? -9.172 20.062 19.078 1 97.56 24 ASN B CA 1
ATOM 1324 C C . ASN B 1 24 ? -8.875 18.766 19.812 1 97.56 24 ASN B C 1
ATOM 1326 O O . ASN B 1 24 ? -8.195 18.75 20.828 1 97.56 24 ASN B O 1
ATOM 1330 N N . ARG B 1 25 ? -9.367 17.703 19.281 1 96.62 25 ARG B N 1
ATOM 1331 C CA . ARG B 1 25 ? -9.18 16.391 19.906 1 96.62 25 ARG B CA 1
ATOM 1332 C C . ARG B 1 25 ? -7.703 16 19.922 1 96.62 25 ARG B C 1
ATOM 1334 O O . ARG B 1 25 ? -7.227 15.414 20.891 1 96.62 25 ARG B O 1
ATOM 1341 N N . LEU B 1 26 ? -6.996 16.328 18.859 1 97.62 26 LEU B N 1
ATOM 1342 C CA . LEU B 1 26 ? -5.574 16.016 18.781 1 97.62 26 LEU B CA 1
ATOM 1343 C C . LEU B 1 26 ? -4.773 16.891 19.734 1 97.62 26 LEU B C 1
ATOM 1345 O O . LEU B 1 26 ? -3.854 16.422 20.406 1 97.62 26 LEU B O 1
ATOM 1349 N N . GLN B 1 27 ? -5.137 18.141 19.828 1 96.75 27 GLN B N 1
ATOM 1350 C CA . GLN B 1 27 ? -4.418 19.078 20.672 1 96.75 27 GLN B CA 1
ATOM 1351 C C . GLN B 1 27 ? -4.559 18.703 22.141 1 96.75 27 GLN B C 1
ATOM 1353 O O . GLN B 1 27 ? -3.604 18.828 22.922 1 96.75 27 GLN B O 1
ATOM 1358 N N . ILE B 1 28 ? -5.715 18.203 22.516 1 94.5 28 ILE B N 1
ATOM 1359 C CA . ILE B 1 28 ? -5.961 17.781 23.891 1 94.5 28 ILE B CA 1
ATOM 1360 C C . ILE B 1 28 ? -5.031 16.641 24.25 1 94.5 28 ILE B C 1
ATOM 1362 O O . ILE B 1 28 ? -4.715 16.422 25.422 1 94.5 28 ILE B O 1
ATOM 1366 N N . ARG B 1 29 ? -4.582 15.961 23.266 1 93.31 29 ARG B N 1
ATOM 1367 C CA . ARG B 1 29 ? -3.715 14.805 23.484 1 93.31 29 ARG B CA 1
ATOM 1368 C C . ARG B 1 29 ? -2.246 15.188 23.359 1 93.31 29 ARG B C 1
ATOM 1370 O O . ARG B 1 29 ? -1.373 14.32 23.297 1 93.31 29 ARG B O 1
ATOM 1377 N N . GLY B 1 30 ? -1.938 16.453 23.203 1 93.81 30 GLY B N 1
ATOM 1378 C CA . GLY B 1 30 ? -0.573 16.953 23.297 1 93.81 30 GLY B CA 1
ATOM 1379 C C . GLY B 1 30 ? 0.065 17.203 21.938 1 93.81 30 GLY B C 1
ATOM 1380 O O . GLY B 1 30 ? 1.259 17.484 21.844 1 93.81 30 GLY B O 1
ATOM 1381 N N . LEU B 1 31 ? -0.714 17.125 20.891 1 96.88 31 LEU B N 1
ATOM 1382 C CA . LEU B 1 31 ? -0.165 17.328 19.562 1 96.88 31 LEU B CA 1
ATOM 1383 C C . LEU B 1 31 ? -0.258 18.797 19.156 1 96.88 31 LEU B C 1
ATOM 1385 O O . LEU B 1 31 ? -1.171 19.516 19.594 1 96.88 31 LEU B O 1
ATOM 1389 N N . THR B 1 32 ? 0.784 19.234 18.484 1 97.12 32 THR B N 1
ATOM 1390 C CA . THR B 1 32 ? 0.703 20.531 17.812 1 97.12 32 THR B CA 1
ATOM 1391 C C . THR B 1 32 ? 0.079 20.391 16.438 1 97.12 32 THR B C 1
ATOM 1393 O O . THR B 1 32 ? 0.564 19.609 15.602 1 97.12 32 THR B O 1
ATOM 1396 N N . VAL B 1 33 ? -0.989 21.219 16.203 1 98.25 33 VAL B N 1
ATOM 1397 C CA . VAL B 1 33 ? -1.758 20.969 14.984 1 98.25 33 VAL B CA 1
ATOM 1398 C C . VAL B 1 33 ? -1.82 22.25 14.148 1 98.25 33 VAL B C 1
ATOM 1400 O O . VAL B 1 33 ? -2.174 23.312 14.656 1 98.25 33 VAL B O 1
ATOM 1403 N N . SER B 1 34 ? -1.355 22.172 12.945 1 98.5 34 SER B N 1
ATOM 1404 C CA . SER B 1 34 ? -1.657 23.141 11.906 1 98.5 34 SER B CA 1
ATOM 1405 C C . SER B 1 34 ? -2.723 22.625 10.945 1 98.5 34 SER B C 1
ATOM 1407 O O . SER B 1 34 ? -2.9 21.406 10.812 1 98.5 34 SER B O 1
ATOM 1409 N N . THR B 1 35 ? -3.432 23.562 10.289 1 98.44 35 THR B N 1
ATOM 1410 C CA . THR B 1 35 ? -4.555 23.125 9.469 1 98.44 35 THR B CA 1
ATOM 1411 C C . THR B 1 35 ? -4.52 23.781 8.094 1 98.44 35 THR B C 1
ATOM 1413 O O . THR B 1 35 ? -3.914 24.844 7.926 1 98.44 35 THR B O 1
ATOM 1416 N N . SER B 1 36 ? -5.035 23.078 7.164 1 97.31 36 SER B N 1
ATOM 1417 C CA . SER B 1 36 ? -5.27 23.562 5.812 1 97.31 36 SER B CA 1
ATOM 1418 C C . SER B 1 36 ? -6.602 23.062 5.266 1 97.31 36 SER B C 1
ATOM 1420 O O . SER B 1 36 ? -7.012 21.938 5.551 1 97.31 36 SER B O 1
ATOM 1422 N N . THR B 1 37 ? -7.207 23.922 4.391 1 96.5 37 THR B N 1
ATOM 1423 C CA . THR B 1 37 ? -8.508 23.531 3.861 1 96.5 37 THR B CA 1
ATOM 1424 C C . THR B 1 37 ? -8.383 23.031 2.422 1 96.5 37 THR B C 1
ATOM 1426 O O . THR B 1 37 ? -9.383 22.719 1.778 1 96.5 37 THR B O 1
ATOM 1429 N N . CYS B 1 38 ? -7.145 23.031 1.919 1 95.81 38 CYS B N 1
ATOM 1430 C CA . CYS B 1 38 ? -6.938 22.516 0.568 1 95.81 38 CYS B CA 1
ATOM 1431 C C . CYS B 1 38 ? -5.496 22.078 0.363 1 95.81 38 CYS B C 1
ATOM 1433 O O . CYS B 1 38 ? -4.617 22.438 1.151 1 95.81 38 CYS B O 1
ATOM 1435 N N . GLY B 1 39 ? -5.285 21.297 -0.686 1 96.31 39 GLY B N 1
ATOM 1436 C CA . GLY B 1 39 ? -3.977 20.734 -0.97 1 96.31 39 GLY B CA 1
ATOM 1437 C C . GLY B 1 39 ? -2.928 21.781 -1.283 1 96.31 39 GLY B C 1
ATOM 1438 O O . GLY B 1 39 ? -1.78 21.672 -0.847 1 96.31 39 GLY B O 1
ATOM 1439 N N . GLN B 1 40 ? -3.328 22.797 -2 1 95.38 40 GLN B N 1
ATOM 1440 C CA . GLN B 1 40 ? -2.396 23.844 -2.406 1 95.38 40 GLN B CA 1
ATOM 1441 C C . GLN B 1 40 ? -1.797 24.547 -1.191 1 95.38 40 GLN B C 1
ATOM 1443 O O . GLN B 1 40 ? -0.584 24.766 -1.128 1 95.38 40 GLN B O 1
ATOM 1448 N N . ASP B 1 41 ? -2.598 24.859 -0.272 1 96 41 ASP B N 1
ATOM 1449 C CA . ASP B 1 41 ? -2.137 25.516 0.944 1 96 41 ASP B CA 1
ATOM 1450 C C . ASP B 1 41 ? -1.272 24.594 1.786 1 96 41 ASP B C 1
ATOM 1452 O O . ASP B 1 41 ? -0.308 25.031 2.416 1 96 41 ASP B O 1
ATOM 1456 N N . ALA B 1 42 ? -1.679 23.328 1.798 1 97.56 42 ALA B N 1
ATOM 1457 C CA . ALA B 1 42 ? -0.884 22.344 2.518 1 97.56 42 ALA B CA 1
ATOM 1458 C C . ALA B 1 42 ? 0.54 22.281 1.972 1 97.56 42 ALA B C 1
ATOM 1460 O O . ALA B 1 42 ? 1.502 22.203 2.738 1 97.56 42 ALA B O 1
ATOM 1461 N N . LEU B 1 43 ? 0.684 22.375 0.631 1 97.25 43 LEU B N 1
ATOM 1462 C CA . LEU B 1 43 ? 1.987 22.312 -0.021 1 97.25 43 LEU B CA 1
ATOM 1463 C C . LEU B 1 43 ? 2.826 23.531 0.341 1 97.25 43 LEU B C 1
ATOM 1465 O O . LEU B 1 43 ? 4.043 23.438 0.517 1 97.25 43 LEU B O 1
ATOM 1469 N N . LYS B 1 44 ? 2.158 24.656 0.522 1 97.5 44 LYS B N 1
ATOM 1470 C CA . LYS B 1 44 ? 2.863 25.859 0.944 1 97.5 44 LYS B CA 1
ATOM 1471 C C . LYS B 1 44 ? 3.35 25.734 2.387 1 97.5 44 LYS B C 1
ATOM 1473 O O . LYS B 1 44 ? 4.473 26.125 2.703 1 97.5 44 LYS B O 1
ATOM 1478 N N . LEU B 1 45 ? 2.545 25.188 3.195 1 97.75 45 LEU B N 1
ATOM 1479 C CA . LEU B 1 45 ? 2.861 25.078 4.617 1 97.75 45 LEU B CA 1
ATOM 1480 C C . LEU B 1 45 ? 4.039 24.125 4.84 1 97.75 45 LEU B C 1
ATOM 1482 O O . LEU B 1 45 ? 4.906 24.406 5.672 1 97.75 45 LEU B O 1
ATOM 1486 N N . ILE B 1 46 ? 4.062 23.016 4.082 1 96.75 46 ILE B N 1
ATOM 1487 C CA . ILE B 1 46 ? 5.082 21.984 4.293 1 96.75 46 ILE B CA 1
ATOM 1488 C C . ILE B 1 46 ? 6.445 22.531 3.867 1 96.75 46 ILE B C 1
ATOM 1490 O O . ILE B 1 46 ? 7.484 21.984 4.266 1 96.75 46 ILE B O 1
ATOM 1494 N N . GLU B 1 47 ? 6.395 23.5 3.016 1 95.69 47 GLU B N 1
ATOM 1495 C CA . GLU B 1 47 ? 7.629 24.156 2.607 1 95.69 47 GLU B CA 1
ATOM 1496 C C . GLU B 1 47 ? 8.141 25.094 3.695 1 95.69 47 GLU B C 1
ATOM 1498 O O . GLU B 1 47 ? 9.336 25.391 3.76 1 95.69 47 GLU B O 1
ATOM 1503 N N . LYS B 1 48 ? 7.297 25.594 4.527 1 95.06 48 LYS B N 1
ATOM 1504 C CA . LYS B 1 48 ? 7.629 26.625 5.512 1 95.06 48 LYS B CA 1
ATOM 1505 C C . LYS B 1 48 ? 7.938 26 6.871 1 95.06 48 LYS B C 1
ATOM 1507 O O . LYS B 1 48 ? 8.664 26.578 7.68 1 95.06 48 LYS B O 1
ATOM 1512 N N . GLU B 1 49 ? 7.309 24.922 7.137 1 94 49 GLU B N 1
ATOM 1513 C CA . GLU B 1 49 ? 7.449 24.281 8.438 1 94 49 GLU B CA 1
ATOM 1514 C C . GLU B 1 49 ? 7.566 22.766 8.289 1 94 49 GLU B C 1
ATOM 1516 O O . GLU B 1 49 ? 7.109 22.188 7.301 1 94 49 GLU B O 1
ATOM 1521 N N . LYS B 1 50 ? 8.156 22.188 9.336 1 92.62 50 LYS B N 1
ATOM 1522 C CA . LYS B 1 50 ? 8.297 20.734 9.336 1 92.62 50 LYS B CA 1
ATOM 1523 C C . LYS B 1 50 ? 7.152 20.078 10.094 1 92.62 50 LYS B C 1
ATOM 1525 O O . LYS B 1 50 ? 6.734 20.562 11.148 1 92.62 50 LYS B O 1
ATOM 1530 N N . PHE B 1 51 ? 6.727 19.016 9.562 1 96.31 51 PHE B N 1
ATOM 1531 C CA . PHE B 1 51 ? 5.688 18.219 10.203 1 96.31 51 PHE B CA 1
ATOM 1532 C C . PHE B 1 51 ? 6.125 16.766 10.352 1 96.31 51 PHE B C 1
ATOM 1534 O O . PHE B 1 51 ? 6.812 16.234 9.477 1 96.31 51 PHE B O 1
ATOM 1541 N N . ASP B 1 52 ? 5.707 16.203 11.438 1 94.12 52 ASP B N 1
ATOM 1542 C CA . ASP B 1 52 ? 5.961 14.773 11.609 1 94.12 52 ASP B CA 1
ATOM 1543 C C . ASP B 1 52 ? 4.992 13.938 10.773 1 94.12 52 ASP B C 1
ATOM 1545 O O . ASP B 1 52 ? 5.379 12.906 10.219 1 94.12 52 ASP B O 1
ATOM 1549 N N . VAL B 1 53 ? 3.775 14.43 10.758 1 97.19 53 VAL B N 1
ATOM 1550 C CA . VAL B 1 53 ? 2.73 13.672 10.07 1 97.19 53 VAL B CA 1
ATOM 1551 C C . VAL B 1 53 ? 1.743 14.641 9.422 1 97.19 53 VAL B C 1
ATOM 1553 O O . VAL B 1 53 ? 1.414 15.68 9.992 1 97.19 53 VAL B O 1
ATOM 1556 N N . VAL B 1 54 ? 1.355 14.281 8.242 1 98.31 54 VAL B N 1
ATOM 1557 C CA . VAL B 1 54 ? 0.231 14.945 7.59 1 98.31 54 VAL B CA 1
ATOM 1558 C C . VAL B 1 54 ? -0.979 14.016 7.574 1 98.31 54 VAL B C 1
ATOM 1560 O O . VAL B 1 54 ? -0.86 12.836 7.227 1 98.31 54 VAL B O 1
ATOM 1563 N N . VAL B 1 55 ? -2.082 14.484 8.039 1 98.5 55 VAL B N 1
ATOM 1564 C CA . VAL B 1 55 ? -3.365 13.805 7.914 1 98.5 55 VAL B CA 1
ATOM 1565 C C . VAL B 1 55 ? -4.195 14.453 6.812 1 98.5 55 VAL B C 1
ATOM 1567 O O . VAL B 1 55 ? -4.566 15.625 6.918 1 98.5 55 VAL B O 1
ATOM 1570 N N . LEU B 1 56 ? -4.469 13.695 5.805 1 98.44 56 LEU B N 1
ATOM 1571 C CA . LEU B 1 56 ? -4.918 14.281 4.543 1 98.44 56 LEU B CA 1
ATOM 1572 C C . LEU B 1 56 ? -6.219 13.633 4.078 1 98.44 56 LEU B C 1
ATOM 1574 O O . LEU B 1 56 ? -6.297 12.406 3.947 1 98.44 56 LEU B O 1
ATOM 1578 N N . ASP B 1 57 ? -7.184 14.438 3.789 1 97.19 57 ASP B N 1
ATOM 1579 C CA . ASP B 1 57 ? -8.445 13.977 3.227 1 97.19 57 ASP B CA 1
ATOM 1580 C C . ASP B 1 57 ? -8.273 13.547 1.771 1 97.19 57 ASP B C 1
ATOM 1582 O O . ASP B 1 57 ? -7.57 14.203 1.003 1 97.19 57 ASP B O 1
ATOM 1586 N N . LEU B 1 58 ? -9 12.531 1.414 1 96.44 58 LEU B N 1
ATOM 1587 C CA . LEU B 1 58 ? -8.922 12.023 0.049 1 96.44 58 LEU B CA 1
ATOM 1588 C C . LEU B 1 58 ? -9.727 12.898 -0.907 1 96.44 58 LEU B C 1
ATOM 1590 O O . LEU B 1 58 ? -9.273 13.195 -2.016 1 96.44 58 LEU B O 1
ATOM 1594 N N . THR B 1 59 ? -10.953 13.172 -0.497 1 93.44 59 THR B N 1
ATOM 1595 C CA . THR B 1 59 ? -11.867 13.883 -1.379 1 93.44 59 THR B CA 1
ATOM 1596 C C . THR B 1 59 ? -11.93 15.359 -1.014 1 93.44 59 THR B C 1
ATOM 1598 O O . THR B 1 59 ? -12.453 15.727 0.041 1 93.44 59 THR B O 1
ATOM 1601 N N . MET B 1 60 ? -11.328 16.203 -1.763 1 92.25 60 MET B N 1
ATOM 1602 C CA . MET B 1 60 ? -11.375 17.656 -1.606 1 92.25 60 MET B CA 1
ATOM 1603 C C . MET B 1 60 ? -11.617 18.344 -2.947 1 92.25 60 MET B C 1
ATOM 1605 O O . MET B 1 60 ? -11.266 17.797 -3.998 1 92.25 60 MET B O 1
ATOM 1609 N N . PRO B 1 61 ? -12.289 19.453 -2.887 1 86.81 61 PRO B N 1
ATOM 1610 C CA . PRO B 1 61 ? -12.445 20.219 -4.129 1 86.81 61 PRO B CA 1
ATOM 1611 C C . PRO B 1 61 ? -11.109 20.656 -4.719 1 86.81 61 PRO B C 1
ATOM 1613 O O . PRO B 1 61 ? -10.18 20.984 -3.979 1 86.81 61 PRO B O 1
ATOM 1616 N N . GLY B 1 62 ? -11 20.688 -6.094 1 81.5 62 GLY B N 1
ATOM 1617 C CA . GLY B 1 62 ? -9.75 21.062 -6.73 1 81.5 62 GLY B CA 1
ATOM 1618 C C . GLY B 1 62 ? -8.773 19.922 -6.875 1 81.5 62 GLY B C 1
ATOM 1619 O O . GLY B 1 62 ? -9.094 18.906 -7.492 1 81.5 62 GLY B O 1
ATOM 1620 N N . MET B 1 63 ? -7.648 20.125 -6.254 1 74.88 63 MET B N 1
ATOM 1621 C CA . MET B 1 63 ? -6.648 19.062 -6.234 1 74.88 63 MET B CA 1
ATOM 1622 C C . MET B 1 63 ? -7.066 17.938 -5.293 1 74.88 63 MET B C 1
ATOM 1624 O O . MET B 1 63 ? -7.207 18.156 -4.09 1 74.88 63 MET B O 1
ATOM 1628 N N . ASP B 1 64 ? -7.141 16.766 -5.902 1 87 64 ASP B N 1
ATOM 1629 C CA . ASP B 1 64 ? -7.688 15.688 -5.082 1 87 64 ASP B CA 1
ATOM 1630 C C . ASP B 1 64 ? -6.629 15.133 -4.129 1 87 64 ASP B C 1
ATOM 1632 O O . ASP B 1 64 ? -5.453 15.492 -4.219 1 87 64 ASP B O 1
ATOM 1636 N N . GLY B 1 65 ? -7.051 14.453 -3.141 1 94.81 65 GLY B N 1
ATOM 1637 C CA . GLY B 1 65 ? -6.223 13.922 -2.07 1 94.81 65 GLY B CA 1
ATOM 1638 C C . GLY B 1 65 ? -5.027 13.141 -2.576 1 94.81 65 GLY B C 1
ATOM 1639 O O . GLY B 1 65 ? -3.932 13.242 -2.018 1 94.81 65 GLY B O 1
ATOM 1640 N N . LEU B 1 66 ? -5.223 12.461 -3.674 1 96.19 66 LEU B N 1
ATOM 1641 C CA . LEU B 1 66 ? -4.133 11.656 -4.211 1 96.19 66 LEU B CA 1
ATOM 1642 C C . LEU B 1 66 ? -3.082 12.531 -4.887 1 96.19 66 LEU B C 1
ATOM 1644 O O . LEU B 1 66 ? -1.883 12.281 -4.762 1 96.19 66 LEU B O 1
ATOM 1648 N N . GLU B 1 67 ? -3.535 13.477 -5.629 1 96.19 67 GLU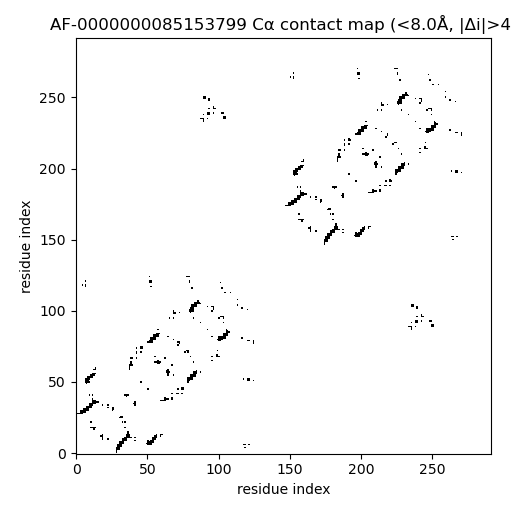 B N 1
ATOM 1649 C CA . GLU B 1 67 ? -2.609 14.43 -6.238 1 96.19 67 GLU B CA 1
ATOM 1650 C C . GLU B 1 67 ? -1.811 15.18 -5.176 1 96.19 67 GLU B C 1
ATOM 1652 O O . GLU B 1 67 ? -0.603 15.375 -5.32 1 96.19 67 GLU B O 1
ATOM 1657 N N . THR B 1 68 ? -2.518 15.609 -4.145 1 97.56 68 THR B N 1
ATOM 1658 C CA . THR B 1 68 ? -1.85 16.281 -3.035 1 97.56 68 THR B CA 1
ATOM 1659 C C . THR B 1 68 ? -0.814 15.367 -2.393 1 97.56 68 THR B C 1
ATOM 1661 O O . THR B 1 68 ? 0.312 15.789 -2.119 1 97.56 68 THR B O 1
ATOM 1664 N N . LEU B 1 69 ? -1.191 14.117 -2.156 1 98.19 69 LEU B N 1
ATOM 1665 C CA . LEU B 1 69 ? -0.293 13.109 -1.604 1 98.19 69 LEU B CA 1
ATOM 1666 C C . LEU B 1 69 ? 0.988 13.016 -2.426 1 98.19 69 LEU B C 1
ATOM 1668 O O . LEU B 1 69 ? 2.09 13.094 -1.877 1 98.19 69 LEU B O 1
ATOM 1672 N N . LYS B 1 70 ? 0.839 12.891 -3.701 1 97.62 70 LYS B N 1
ATOM 1673 C CA . LYS B 1 70 ? 1.98 12.758 -4.602 1 97.62 70 LYS B CA 1
ATOM 1674 C C . LYS B 1 70 ? 2.916 13.961 -4.488 1 97.62 70 LYS B C 1
ATOM 1676 O O . LYS B 1 70 ? 4.129 13.797 -4.355 1 97.62 70 LYS B O 1
ATOM 1681 N N . LYS B 1 71 ? 2.381 15.078 -4.523 1 97.12 71 LYS B N 1
ATOM 1682 C CA . LYS B 1 71 ? 3.17 16.312 -4.473 1 97.12 71 LYS B CA 1
ATOM 1683 C C . LYS B 1 71 ? 3.848 16.469 -3.115 1 97.12 71 LYS B C 1
ATOM 1685 O O . LYS B 1 71 ? 4.992 16.922 -3.037 1 97.12 71 LYS B O 1
ATOM 1690 N N . LEU B 1 72 ? 3.131 16.141 -2.072 1 97.62 72 LEU B N 1
ATOM 1691 C CA . LEU B 1 72 ? 3.707 16.219 -0.734 1 97.62 72 LEU B CA 1
ATOM 1692 C C . LEU B 1 72 ? 4.914 15.297 -0.607 1 97.62 72 LEU B C 1
ATOM 1694 O O . LEU B 1 72 ? 5.941 15.68 -0.042 1 97.62 72 LEU B O 1
ATOM 1698 N N . LYS B 1 73 ? 4.773 14.078 -1.155 1 96.88 73 LYS B N 1
ATOM 1699 C CA . LYS B 1 73 ? 5.859 13.109 -1.075 1 96.88 73 LYS B CA 1
ATOM 1700 C C . LYS B 1 73 ? 7.066 13.562 -1.897 1 96.88 73 LYS B C 1
ATOM 1702 O O . LYS B 1 73 ? 8.211 13.289 -1.527 1 96.88 73 LYS B O 1
ATOM 1707 N N . GLU B 1 74 ? 6.801 14.25 -2.941 1 96 74 GLU B N 1
ATOM 1708 C CA . GLU B 1 74 ? 7.875 14.812 -3.758 1 96 74 GLU B CA 1
ATOM 1709 C C . GLU B 1 74 ? 8.594 15.945 -3.029 1 96 74 GLU B C 1
ATOM 1711 O O . GLU B 1 74 ? 9.82 16.047 -3.09 1 96 74 GLU B O 1
ATOM 1716 N N . THR B 1 75 ? 7.848 16.781 -2.357 1 95.12 75 THR B N 1
ATOM 1717 C CA . THR B 1 75 ? 8.359 17.984 -1.711 1 95.12 75 THR B CA 1
ATOM 1718 C C . THR B 1 75 ? 9.023 17.641 -0.379 1 95.12 75 THR B C 1
ATOM 1720 O O . THR B 1 75 ? 10.047 18.219 -0.02 1 95.12 75 THR B O 1
ATOM 1723 N N . ALA B 1 76 ? 8.422 16.734 0.322 1 93.81 76 ALA B N 1
ATOM 1724 C CA . ALA B 1 76 ? 8.898 16.312 1.64 1 93.81 76 ALA B CA 1
ATOM 1725 C C . ALA B 1 76 ? 8.852 14.797 1.779 1 93.81 76 ALA B C 1
ATOM 1727 O O . ALA B 1 76 ? 8 14.258 2.492 1 93.81 76 ALA B O 1
ATOM 1728 N N . PRO B 1 77 ? 9.836 14.102 1.217 1 92.19 77 PRO B N 1
ATOM 1729 C CA . PRO B 1 77 ? 9.789 12.641 1.106 1 92.19 77 PRO B CA 1
ATOM 1730 C C . PRO B 1 77 ? 9.812 11.945 2.465 1 92.19 77 PRO B C 1
ATOM 1732 O O . PRO B 1 77 ? 9.344 10.812 2.59 1 92.19 77 PRO B O 1
ATOM 1735 N N . ASP B 1 78 ? 10.219 12.648 3.449 1 89.75 78 ASP B N 1
ATOM 1736 C CA . ASP B 1 78 ? 10.367 12 4.746 1 89.75 78 ASP B CA 1
ATOM 1737 C C . ASP B 1 78 ? 9.109 12.18 5.602 1 89.75 78 ASP B C 1
ATOM 1739 O O . ASP B 1 78 ? 8.984 11.57 6.664 1 89.75 78 ASP B O 1
ATOM 1743 N N . THR B 1 79 ? 8.297 13.016 5.125 1 93.44 79 THR B N 1
ATOM 1744 C CA . THR B 1 79 ? 7.078 13.258 5.895 1 93.44 79 THR B CA 1
ATOM 1745 C C . THR B 1 79 ? 6.094 12.102 5.707 1 93.44 79 THR B C 1
ATOM 1747 O O . THR B 1 79 ? 5.84 11.672 4.582 1 93.44 79 THR B O 1
ATOM 1750 N N . GLU B 1 80 ? 5.59 11.617 6.859 1 96.06 80 GLU B N 1
ATOM 1751 C CA . GLU B 1 80 ? 4.59 10.555 6.797 1 96.06 80 GLU B CA 1
ATOM 1752 C C . GLU B 1 80 ? 3.193 11.133 6.566 1 96.06 80 GLU B C 1
ATOM 1754 O O . GLU B 1 80 ? 2.844 12.172 7.129 1 96.06 80 GLU B O 1
ATOM 1759 N N . ILE B 1 81 ? 2.439 10.445 5.695 1 98.19 81 ILE B N 1
ATOM 1760 C CA . ILE B 1 81 ? 1.114 10.945 5.344 1 98.19 81 ILE B CA 1
ATOM 1761 C C . ILE B 1 81 ? 0.068 9.867 5.613 1 98.19 81 ILE B C 1
ATOM 1763 O O . ILE B 1 81 ? 0.21 8.727 5.16 1 98.19 81 ILE B O 1
ATOM 1767 N N . ILE B 1 82 ? -0.89 10.203 6.367 1 98.5 82 ILE B N 1
ATOM 1768 C CA . ILE B 1 82 ? -2.035 9.344 6.637 1 98.5 82 ILE B CA 1
ATOM 1769 C C . ILE B 1 82 ? -3.264 9.875 5.902 1 98.5 82 ILE B C 1
ATOM 1771 O O . ILE B 1 82 ? -3.672 11.016 6.109 1 98.5 82 ILE B O 1
ATOM 1775 N N . MET B 1 83 ? -3.855 9.047 5.078 1 98.31 83 MET B N 1
ATOM 1776 C CA . MET B 1 83 ? -5.043 9.43 4.324 1 98.31 83 MET B CA 1
ATOM 1777 C C . MET B 1 83 ? -6.309 9.188 5.141 1 98.31 83 MET B C 1
ATOM 1779 O O . MET B 1 83 ? -6.414 8.18 5.844 1 98.31 83 MET B O 1
ATOM 1783 N N . LEU B 1 84 ? -7.23 10.094 4.945 1 97.19 84 LEU B N 1
ATOM 1784 C CA . LEU B 1 84 ? -8.578 9.945 5.488 1 97.19 84 LEU B CA 1
ATOM 1785 C C . LEU B 1 84 ? -9.617 10.008 4.375 1 97.19 84 LEU B C 1
ATOM 1787 O O . LEU B 1 84 ? -9.461 10.766 3.414 1 97.19 84 LEU B O 1
ATOM 1791 N N . SER B 1 85 ? -10.648 9.219 4.578 1 94.12 85 SER B N 1
ATOM 1792 C CA . SER B 1 85 ? -11.711 9.32 3.58 1 94.12 85 SER B CA 1
ATOM 1793 C C . SER B 1 85 ? -13.047 8.852 4.148 1 94.12 85 SER B C 1
ATOM 1795 O O . SER B 1 85 ? -13.109 7.828 4.832 1 94.12 85 SER B O 1
ATOM 1797 N N . GLY B 1 86 ? -14.133 9.594 3.859 1 93.56 86 GLY B N 1
ATOM 1798 C CA . GLY B 1 86 ? -15.484 9.156 4.168 1 93.56 86 GLY B CA 1
ATOM 1799 C C . GLY B 1 86 ? -16.062 8.219 3.125 1 93.56 86 GLY B C 1
ATOM 1800 O O . GLY B 1 86 ? -17.062 7.543 3.377 1 93.56 86 GLY B O 1
ATOM 1801 N N . HIS B 1 87 ? -15.516 8.141 2.01 1 91.81 87 HIS B N 1
ATOM 1802 C CA . HIS B 1 87 ? -15.961 7.309 0.901 1 91.81 87 HIS B CA 1
ATOM 1803 C C . HIS B 1 87 ? -14.82 6.469 0.34 1 91.81 87 HIS B C 1
ATOM 1805 O O . HIS B 1 87 ? -14.656 6.371 -0.878 1 91.81 87 HIS B O 1
ATOM 1811 N N . GLY B 1 88 ? -14.07 5.992 1.263 1 93 88 GLY B N 1
ATOM 1812 C CA . GLY B 1 88 ? -12.922 5.211 0.832 1 93 88 GLY B CA 1
ATOM 1813 C C . GLY B 1 88 ? -13.312 3.959 0.068 1 93 88 GLY B C 1
ATOM 1814 O O . GLY B 1 88 ? -14.367 3.373 0.316 1 93 88 GLY B O 1
ATOM 1815 N N . THR B 1 89 ? -12.469 3.607 -0.924 1 95.12 89 THR B N 1
ATOM 1816 C CA . THR B 1 89 ? -12.578 2.348 -1.652 1 95.12 89 THR B CA 1
ATOM 1817 C C . THR B 1 89 ? -11.281 1.551 -1.548 1 95.12 89 THR B C 1
ATOM 1819 O O . THR B 1 89 ? -10.227 2.105 -1.216 1 95.12 89 THR B O 1
ATOM 1822 N N . ILE B 1 90 ? -11.336 0.326 -1.775 1 96.44 90 ILE B N 1
ATOM 1823 C CA . ILE B 1 90 ? -10.148 -0.523 -1.791 1 96.44 90 ILE B CA 1
ATOM 1824 C C . ILE B 1 90 ? -9.156 -0.006 -2.83 1 96.44 90 ILE B C 1
ATOM 1826 O O . ILE B 1 90 ? -7.957 0.063 -2.57 1 96.44 90 ILE B O 1
ATOM 1830 N N . GLN B 1 91 ? -9.711 0.366 -3.955 1 95.75 91 GLN B N 1
ATOM 1831 C CA . GLN B 1 91 ? -8.867 0.887 -5.027 1 95.75 91 GLN B CA 1
ATOM 1832 C C . GLN B 1 91 ? -8.133 2.146 -4.586 1 95.75 91 GLN B C 1
ATOM 1834 O O . GLN B 1 91 ? -6.922 2.273 -4.805 1 95.75 91 GLN B O 1
ATOM 1839 N N . ALA B 1 92 ? -8.789 3.035 -3.984 1 95.81 92 ALA B N 1
ATOM 1840 C CA . ALA B 1 92 ? -8.195 4.293 -3.547 1 95.81 92 ALA B CA 1
ATOM 1841 C C . ALA B 1 92 ? -7.125 4.055 -2.482 1 95.81 92 ALA B C 1
ATOM 1843 O O . ALA B 1 92 ? -6.055 4.664 -2.518 1 95.81 92 ALA B O 1
ATOM 1844 N N . SER B 1 93 ? -7.465 3.227 -1.517 1 98 93 SER B N 1
ATOM 1845 C CA . SER B 1 93 ? -6.5 2.904 -0.469 1 98 93 SER B CA 1
ATOM 1846 C C . SER B 1 93 ? -5.25 2.254 -1.049 1 98 93 SER B C 1
ATOM 1848 O O . SER B 1 93 ? -4.129 2.623 -0.693 1 98 93 SER B O 1
ATOM 1850 N N . THR B 1 94 ? -5.402 1.295 -1.942 1 98.12 94 THR B N 1
ATOM 1851 C CA . THR B 1 94 ? -4.293 0.612 -2.596 1 98.12 94 THR B CA 1
ATOM 1852 C C . THR B 1 94 ? -3.398 1.609 -3.326 1 98.12 94 THR B C 1
ATOM 1854 O O . THR B 1 94 ? -2.178 1.589 -3.166 1 98.12 94 THR B O 1
ATOM 1857 N N . GLU B 1 95 ? -4.008 2.486 -4.047 1 96.88 95 GLU B N 1
ATOM 1858 C CA . GLU B 1 95 ? -3.268 3.494 -4.797 1 96.88 95 GLU B CA 1
ATOM 1859 C C . GLU B 1 95 ? -2.516 4.438 -3.863 1 96.88 95 GLU B C 1
ATOM 1861 O O . GLU B 1 95 ? -1.353 4.766 -4.105 1 96.88 95 GLU B O 1
ATOM 1866 N N . ALA B 1 96 ? -3.168 4.832 -2.82 1 98.19 96 ALA B N 1
ATOM 1867 C CA . ALA B 1 96 ? -2.566 5.77 -1.876 1 98.19 96 ALA B CA 1
ATOM 1868 C C . ALA B 1 96 ? -1.314 5.176 -1.236 1 98.19 96 ALA B C 1
ATOM 1870 O O . ALA B 1 96 ? -0.281 5.844 -1.143 1 98.19 96 ALA B O 1
ATOM 1871 N N . ILE B 1 97 ? -1.384 3.961 -0.829 1 98.25 97 ILE B N 1
ATOM 1872 C CA . ILE B 1 97 ? -0.25 3.305 -0.185 1 98.25 97 ILE B CA 1
ATOM 1873 C C . ILE B 1 97 ? 0.892 3.146 -1.186 1 98.25 97 ILE B C 1
ATOM 1875 O O . ILE B 1 97 ? 2.053 3.395 -0.856 1 98.25 97 ILE B O 1
ATOM 1879 N N . LYS B 1 98 ? 0.544 2.832 -2.357 1 96.56 98 LYS B N 1
ATOM 1880 C CA . LYS B 1 98 ? 1.557 2.676 -3.398 1 96.56 98 LYS B CA 1
ATOM 1881 C C . LYS B 1 98 ? 2.256 4 -3.688 1 96.56 98 LYS B C 1
ATOM 1883 O O . LYS B 1 98 ? 3.438 4.02 -4.039 1 96.56 98 LYS B O 1
ATOM 1888 N N . LEU B 1 99 ? 1.529 5.062 -3.516 1 96.69 99 LEU B N 1
ATOM 1889 C CA . LEU B 1 99 ? 2.08 6.387 -3.783 1 96.69 99 LEU B CA 1
ATOM 1890 C C . LEU B 1 99 ? 2.893 6.891 -2.594 1 96.69 99 LEU B C 1
ATOM 1892 O O . LEU B 1 99 ? 3.48 7.973 -2.65 1 96.69 99 LEU B O 1
ATOM 1896 N N . GLY B 1 100 ? 2.799 6.156 -1.506 1 96.5 100 GLY B N 1
ATOM 1897 C CA . GLY B 1 100 ? 3.719 6.473 -0.426 1 96.5 100 GLY B CA 1
ATOM 1898 C C . GLY B 1 100 ? 3.018 6.836 0.869 1 96.5 100 GLY B C 1
ATOM 1899 O O . GLY B 1 100 ? 3.664 7.223 1.845 1 96.5 100 GLY B O 1
ATOM 1900 N N . ALA B 1 101 ? 1.704 6.746 0.901 1 97.94 101 ALA B N 1
ATOM 1901 C CA . ALA B 1 101 ? 1.004 6.98 2.16 1 97.94 101 ALA B CA 1
ATOM 1902 C C . ALA B 1 101 ? 1.389 5.938 3.207 1 97.94 101 ALA B C 1
ATOM 1904 O O . ALA B 1 101 ? 1.566 4.762 2.883 1 97.94 101 ALA B O 1
ATOM 1905 N N . GLU B 1 102 ? 1.416 6.418 4.422 1 97 102 GLU 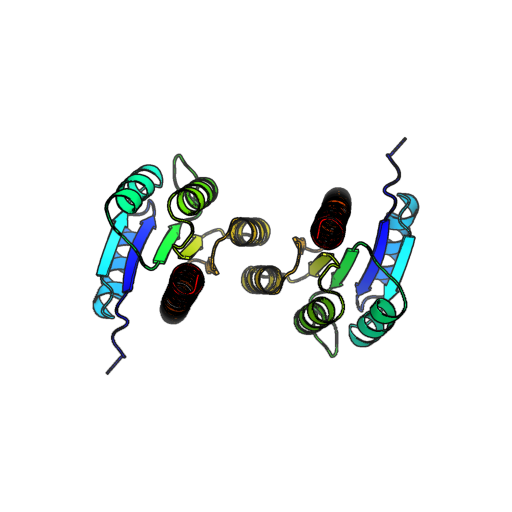B N 1
ATOM 1906 C CA . GLU B 1 102 ? 1.742 5.527 5.531 1 97 102 GLU B CA 1
ATOM 1907 C C . GLU B 1 102 ? 0.559 4.633 5.887 1 97 102 GLU B C 1
ATOM 1909 O O . GLU B 1 102 ? 0.744 3.486 6.305 1 97 102 GLU B O 1
ATOM 1914 N N . ASP B 1 103 ? -0.586 5.238 5.789 1 98 103 ASP B N 1
ATOM 1915 C CA . ASP B 1 103 ? -1.812 4.523 6.129 1 98 103 ASP B CA 1
ATOM 1916 C C . ASP B 1 103 ? -3.027 5.168 5.465 1 98 103 ASP B C 1
ATOM 1918 O O . ASP B 1 103 ? -2.92 6.242 4.871 1 98 103 ASP B O 1
ATOM 1922 N N . PHE B 1 104 ? -4.125 4.453 5.52 1 98.25 104 PHE B N 1
ATOM 1923 C CA . PHE B 1 104 ? -5.418 4.887 5 1 98.25 104 PHE B CA 1
ATOM 1924 C C . PHE B 1 104 ? -6.535 4.539 5.98 1 98.25 104 PHE B C 1
ATOM 1926 O O . PHE B 1 104 ? -6.77 3.365 6.27 1 98.25 104 PHE B O 1
ATOM 1933 N N . LEU B 1 105 ? -7.145 5.55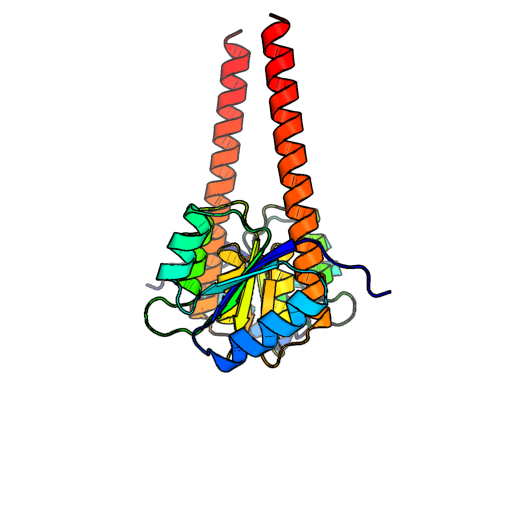5 6.48 1 97.81 105 LEU B N 1
ATOM 1934 C CA . LEU B 1 105 ? -8.195 5.375 7.477 1 97.81 105 LEU B CA 1
ATOM 1935 C C . LEU B 1 105 ? -9.531 5.883 6.957 1 97.81 105 LEU B C 1
ATOM 1937 O O . LEU B 1 105 ? -9.578 6.844 6.184 1 97.81 105 LEU B O 1
ATOM 1941 N N . GLU B 1 106 ? -10.617 5.27 7.457 1 96.12 106 GLU B N 1
ATOM 1942 C CA . GLU B 1 106 ? -11.953 5.664 7.02 1 96.12 106 GLU B CA 1
ATOM 1943 C C . GLU B 1 106 ? -12.633 6.551 8.062 1 96.12 106 GLU B C 1
ATOM 1945 O O . GLU B 1 106 ? -12.359 6.426 9.258 1 96.12 106 GLU B O 1
ATOM 1950 N N . LYS B 1 107 ? -13.492 7.5 7.535 1 95.5 107 LYS B N 1
ATOM 1951 C CA . LYS B 1 107 ? -14.445 8.25 8.352 1 95.5 107 LYS B CA 1
ATOM 1952 C C . LYS B 1 107 ? -15.773 7.508 8.477 1 95.5 107 LYS B C 1
ATOM 1954 O O . LYS B 1 107 ? -16.234 6.879 7.52 1 95.5 107 LYS B O 1
ATOM 1959 N N . PRO B 1 108 ? -16.422 7.395 9.734 1 94.44 108 PRO B N 1
ATOM 1960 C CA . PRO B 1 108 ? -16.047 8.141 10.938 1 94.44 108 PRO B CA 1
ATOM 1961 C C . PRO B 1 108 ? -14.758 7.621 11.578 1 94.44 108 PRO B C 1
ATOM 1963 O O . PRO B 1 108 ? -14.531 6.41 11.633 1 94.44 108 PRO B O 1
ATOM 1966 N N . LEU B 1 109 ? -14.062 8.531 11.977 1 93.06 109 LEU B N 1
ATOM 1967 C CA . LEU B 1 109 ? -12.695 8.25 12.422 1 93.06 109 LEU B CA 1
ATOM 1968 C C . LEU B 1 109 ? -12.703 7.59 13.797 1 93.06 109 LEU B C 1
ATOM 1970 O O . LEU B 1 109 ? -13.461 7.988 14.68 1 93.06 109 LEU B O 1
ATOM 1974 N N . ASP B 1 110 ? -11.82 6.574 13.922 1 94.31 110 ASP B N 1
ATOM 1975 C CA . ASP B 1 110 ? -11.438 6.008 15.219 1 94.31 110 ASP B CA 1
ATOM 1976 C C . ASP B 1 110 ? -10.203 6.711 15.781 1 94.31 110 ASP B C 1
ATOM 1978 O O . ASP B 1 110 ? -9.078 6.398 15.398 1 94.31 110 ASP B O 1
ATOM 1982 N N . LEU B 1 111 ? -10.43 7.582 16.75 1 95.69 111 LEU B N 1
ATOM 1983 C CA . LEU B 1 111 ? -9.359 8.469 17.203 1 95.69 111 LEU B CA 1
ATOM 1984 C C . LEU B 1 111 ? -8.211 7.668 17.797 1 95.69 111 LEU B C 1
ATOM 1986 O O . LEU B 1 111 ? -7.043 7.941 17.516 1 95.69 111 LEU B O 1
ATOM 1990 N N . PRO B 1 112 ? -8.469 6.711 18.656 1 95.44 112 PRO B N 1
ATOM 1991 C CA . PRO B 1 112 ? -7.355 5.902 19.156 1 95.44 112 PRO B CA 1
ATOM 1992 C C . PRO B 1 112 ? -6.512 5.293 18.047 1 95.44 112 PRO B C 1
ATOM 1994 O O . PRO B 1 112 ? -5.281 5.25 18.141 1 95.44 112 PRO B O 1
ATOM 1997 N N . LYS B 1 113 ? -7.137 4.879 17.016 1 95.88 113 LYS B N 1
ATOM 1998 C CA . LYS B 1 113 ? -6.422 4.309 15.875 1 95.88 113 LYS B CA 1
ATOM 1999 C C . LYS B 1 113 ? -5.562 5.359 15.18 1 95.88 113 LYS B C 1
ATOM 2001 O O . LYS B 1 113 ? -4.41 5.098 14.836 1 95.88 113 LYS B O 1
ATOM 2006 N N . LEU B 1 114 ? -6.164 6.5 14.961 1 97.31 114 LEU B N 1
ATOM 2007 C CA . LEU B 1 114 ? -5.402 7.578 14.344 1 97.31 114 LEU B CA 1
ATOM 2008 C C . LEU B 1 114 ? -4.188 7.941 15.195 1 97.31 114 LEU B C 1
ATOM 2010 O O . LEU B 1 114 ? -3.086 8.117 14.672 1 97.31 114 LEU B O 1
ATOM 2014 N N . LEU B 1 115 ? -4.359 7.996 16.5 1 96.81 115 LEU B N 1
ATOM 2015 C CA . LEU B 1 115 ? -3.268 8.359 17.391 1 96.81 115 LEU B CA 1
ATOM 2016 C C . LEU B 1 115 ? -2.162 7.305 17.359 1 96.81 115 LEU B C 1
ATOM 2018 O O . LEU B 1 115 ? -0.978 7.645 17.391 1 96.81 115 LEU B O 1
ATOM 2022 N N . GLU B 1 116 ? -2.572 6.121 17.328 1 95.81 116 GLU B N 1
ATOM 2023 C CA . GLU B 1 116 ? -1.608 5.031 17.188 1 95.81 116 GLU B CA 1
ATOM 2024 C C . GLU B 1 116 ? -0.793 5.172 15.906 1 95.81 116 GLU B C 1
ATOM 2026 O O . GLU B 1 116 ? 0.431 5.031 15.922 1 95.81 116 GLU B O 1
ATOM 2031 N N . LYS B 1 117 ? -1.455 5.484 14.82 1 95.88 117 LYS B N 1
ATOM 2032 C CA . LYS B 1 117 ? -0.782 5.621 13.531 1 95.88 117 LYS B CA 1
ATOM 2033 C C . LYS B 1 117 ? 0.148 6.832 13.516 1 95.88 117 LYS B C 1
ATOM 2035 O O . LYS B 1 117 ? 1.23 6.785 12.93 1 95.88 117 LYS B O 1
ATOM 2040 N N . ILE B 1 118 ? -0.27 7.879 14.164 1 96.38 118 ILE B N 1
ATOM 2041 C CA . ILE B 1 118 ? 0.566 9.07 14.273 1 96.38 118 ILE B CA 1
ATOM 2042 C C . ILE B 1 118 ? 1.833 8.742 15.055 1 96.38 118 ILE B C 1
ATOM 2044 O O . ILE B 1 118 ? 2.934 9.133 14.664 1 96.38 118 ILE B O 1
ATOM 2048 N N . SER B 1 119 ? 1.682 8.008 16.109 1 94.56 119 SER B N 1
ATOM 2049 C CA . SER B 1 119 ? 2.818 7.613 16.938 1 94.56 119 SER B CA 1
ATOM 2050 C C . SER B 1 119 ? 3.799 6.746 16.156 1 94.56 119 SER B C 1
ATOM 2052 O O . SER B 1 119 ? 5.008 6.977 16.203 1 94.56 119 SER B O 1
ATOM 2054 N N . GLU B 1 120 ? 3.248 5.809 15.438 1 93.12 120 GLU B N 1
ATOM 2055 C CA . GLU B 1 120 ? 4.07 4.934 14.609 1 93.12 120 GLU B CA 1
ATOM 2056 C C . GLU B 1 120 ? 4.832 5.727 13.555 1 93.12 120 GLU B C 1
ATOM 2058 O O . GLU B 1 120 ? 6.016 5.477 13.312 1 93.12 120 GLU B O 1
ATOM 2063 N N . ALA B 1 121 ? 4.117 6.594 12.93 1 90.56 121 ALA B N 1
ATOM 2064 C CA . ALA B 1 121 ? 4.703 7.41 11.867 1 90.56 121 ALA B CA 1
ATOM 2065 C C . ALA B 1 121 ? 5.836 8.281 12.406 1 90.56 121 ALA B C 1
ATOM 2067 O O . ALA B 1 121 ? 6.875 8.422 11.758 1 90.56 121 ALA B O 1
ATOM 2068 N N . LYS B 1 122 ? 5.605 8.82 13.531 1 89.81 122 LYS B N 1
ATOM 2069 C CA . LYS B 1 122 ? 6.625 9.641 14.172 1 89.81 122 LYS B CA 1
ATOM 2070 C C . LYS B 1 122 ? 7.879 8.828 14.469 1 89.81 122 LYS B C 1
ATOM 2072 O O . LYS B 1 122 ? 8.992 9.281 14.211 1 89.81 122 LYS B O 1
ATOM 2077 N N . ASP B 1 123 ? 7.672 7.652 15.023 1 90.06 123 ASP B N 1
ATOM 2078 C CA . ASP B 1 123 ? 8.789 6.781 15.383 1 90.06 123 ASP B CA 1
ATOM 2079 C C . ASP B 1 123 ? 9.586 6.383 14.141 1 90.06 123 ASP B C 1
ATOM 2081 O O . ASP B 1 123 ? 10.82 6.324 14.18 1 90.06 123 ASP B O 1
ATOM 2085 N N . LYS B 1 124 ? 8.875 6.148 13.094 1 87.81 124 LYS B N 1
ATOM 2086 C CA . LYS B 1 124 ? 9.523 5.789 11.836 1 87.81 124 LYS B CA 1
ATOM 2087 C C . LYS B 1 124 ? 10.398 6.93 11.312 1 87.81 124 LYS B C 1
ATOM 2089 O O . LYS B 1 124 ? 11.516 6.703 10.852 1 87.81 124 LYS B O 1
ATOM 2094 N N . ARG B 1 125 ? 9.867 8.039 11.391 1 84.38 125 ARG B N 1
ATOM 2095 C CA . ARG B 1 125 ? 10.602 9.211 10.922 1 84.38 125 ARG B CA 1
ATOM 2096 C C . ARG B 1 125 ? 11.883 9.406 11.719 1 84.38 125 ARG B C 1
ATOM 2098 O O . ARG B 1 125 ? 12.922 9.766 11.156 1 84.38 125 ARG B O 1
ATOM 2105 N N . ILE B 1 126 ? 11.828 9.148 13.008 1 82.69 126 ILE B N 1
ATOM 2106 C CA . ILE B 1 126 ? 12.984 9.305 13.883 1 82.69 126 ILE B CA 1
ATOM 2107 C C . ILE B 1 126 ? 14.062 8.297 13.492 1 82.69 126 ILE B C 1
ATOM 2109 O O . ILE B 1 126 ? 15.25 8.641 13.43 1 82.69 126 ILE B O 1
ATOM 2113 N N . LEU B 1 127 ? 13.625 7.125 13.164 1 83.62 127 LEU B N 1
ATOM 2114 C CA . LEU B 1 127 ? 14.562 6.062 12.805 1 83.62 127 LEU B CA 1
ATOM 2115 C C . LEU B 1 127 ? 15.242 6.359 11.477 1 83.62 127 LEU B C 1
ATOM 2117 O O . LEU B 1 127 ? 16.453 6.148 11.328 1 83.62 127 LEU B O 1
ATOM 2121 N N . ILE B 1 128 ? 14.492 6.863 10.609 1 81.5 128 ILE B N 1
ATOM 2122 C CA . ILE B 1 128 ? 15.023 7.168 9.289 1 81.5 128 ILE B CA 1
ATOM 2123 C C . ILE B 1 128 ? 16.047 8.297 9.391 1 81.5 128 ILE B C 1
ATOM 2125 O O . ILE B 1 128 ? 17.109 8.234 8.781 1 81.5 128 ILE B O 1
ATOM 2129 N N . SER B 1 129 ? 15.695 9.234 10.164 1 80.88 129 SER B N 1
ATOM 2130 C CA . SER B 1 129 ? 16.609 10.359 10.367 1 80.88 129 SER B CA 1
ATOM 2131 C C . SER B 1 129 ? 17.891 9.898 11.047 1 80.88 129 SER B C 1
ATOM 2133 O O . SER B 1 129 ? 18.984 10.367 10.695 1 80.88 129 SER B O 1
ATOM 2135 N N . GLN B 1 130 ? 17.797 9 11.906 1 82.75 130 GLN B N 1
ATOM 2136 C CA . GLN B 1 130 ? 18.969 8.484 12.609 1 82.75 130 GLN B CA 1
ATOM 2137 C C . GLN B 1 130 ? 19.859 7.664 11.68 1 82.75 130 GLN B C 1
ATOM 2139 O O . GLN B 1 130 ? 21.078 7.754 11.75 1 82.75 130 GLN B O 1
ATOM 2144 N N . GLU B 1 131 ? 19.203 6.898 10.93 1 83.62 131 GLU B N 1
ATOM 2145 C CA . GLU B 1 131 ? 19.953 6.086 9.984 1 83.62 131 GLU B CA 1
ATOM 2146 C C . GLU B 1 131 ? 20.734 6.965 9.008 1 83.62 131 GLU B C 1
ATOM 2148 O O . GLU B 1 131 ? 21.891 6.68 8.688 1 83.62 131 GLU B O 1
ATOM 2153 N N . LYS B 1 132 ? 20.078 7.992 8.586 1 84.81 132 LYS B N 1
ATOM 2154 C CA . LYS B 1 132 ? 20.75 8.922 7.672 1 84.81 132 LYS B CA 1
ATOM 2155 C C . LYS B 1 132 ? 21.906 9.625 8.359 1 84.81 132 LYS B C 1
ATOM 2157 O O . LYS B 1 132 ? 22.953 9.844 7.75 1 84.81 132 LYS B O 1
ATOM 2162 N N . ALA B 1 133 ? 21.703 9.945 9.57 1 82.5 133 ALA B N 1
ATOM 2163 C CA . ALA B 1 133 ? 22.75 10.602 10.344 1 82.5 133 ALA B CA 1
ATOM 2164 C C . ALA B 1 133 ? 23.953 9.672 10.562 1 82.5 133 ALA B C 1
ATOM 2166 O O . ALA B 1 133 ? 25.094 10.086 10.422 1 82.5 133 ALA B O 1
ATOM 2167 N N . THR B 1 134 ? 23.641 8.508 10.883 1 88.25 134 THR B N 1
ATOM 2168 C CA . THR B 1 134 ? 24.703 7.527 11.094 1 88.25 134 THR B CA 1
ATOM 2169 C C . THR B 1 134 ? 25.5 7.32 9.812 1 88.25 134 THR B C 1
ATOM 2171 O O . THR B 1 134 ? 26.734 7.258 9.852 1 88.25 134 THR B O 1
ATOM 2174 N N . GLU B 1 135 ? 24.828 7.215 8.758 1 87.38 135 GLU B N 1
ATOM 2175 C CA . GLU B 1 135 ? 25.5 7.023 7.473 1 87.38 135 GLU B CA 1
ATOM 2176 C C . GLU B 1 135 ? 26.375 8.219 7.125 1 87.38 135 GLU B C 1
ATOM 2178 O O . GLU B 1 135 ? 27.484 8.047 6.629 1 87.38 135 GLU B O 1
ATOM 2183 N N . ALA B 1 136 ? 25.828 9.383 7.371 1 84.69 136 ALA B N 1
ATOM 2184 C CA . ALA B 1 136 ? 26.594 10.602 7.133 1 84.69 136 ALA B CA 1
ATOM 2185 C C . ALA B 1 136 ? 27.844 10.648 8 1 84.69 136 ALA B C 1
ATOM 2187 O O . ALA B 1 136 ? 28.922 11.039 7.539 1 84.69 136 ALA B O 1
ATOM 2188 N N . ILE B 1 137 ? 27.719 10.203 9.133 1 87.75 137 ILE B N 1
ATOM 2189 C CA . ILE B 1 137 ? 28.844 10.188 10.062 1 87.75 137 ILE B CA 1
ATOM 2190 C C . ILE B 1 137 ? 29.891 9.164 9.609 1 87.75 137 ILE B C 1
ATOM 2192 O O . ILE B 1 137 ? 31.078 9.445 9.617 1 87.75 137 ILE B O 1
ATOM 2196 N N . LYS B 1 138 ? 29.422 8.023 9.203 1 88.88 138 LYS B N 1
ATOM 2197 C CA . LYS B 1 138 ? 30.328 7 8.695 1 88.88 138 LYS B CA 1
ATOM 2198 C C . LYS B 1 138 ? 31.094 7.5 7.473 1 88.88 138 LYS B C 1
ATOM 2200 O O . LYS B 1 138 ? 32.281 7.234 7.336 1 88.88 138 LYS B O 1
ATOM 2205 N N . GLU B 1 139 ? 30.453 8.211 6.621 1 89.19 139 GLU B N 1
ATOM 2206 C CA . GLU B 1 139 ? 31.094 8.75 5.422 1 89.19 139 GLU B CA 1
ATOM 2207 C C . GLU B 1 139 ? 32.125 9.797 5.77 1 89.19 139 GLU B C 1
ATOM 2209 O O . GLU B 1 139 ? 33.219 9.844 5.164 1 89.19 139 GLU B O 1
ATOM 2214 N N . ILE B 1 140 ? 31.859 10.586 6.68 1 89.31 140 ILE B N 1
ATOM 2215 C CA . ILE B 1 140 ? 32.781 11.625 7.129 1 89.31 140 ILE B CA 1
ATOM 2216 C C . ILE B 1 140 ? 34.031 10.992 7.738 1 89.31 140 ILE B C 1
ATOM 2218 O O . ILE B 1 140 ? 35.156 11.438 7.477 1 89.31 140 ILE B O 1
ATOM 2222 N N . LEU B 1 141 ? 33.812 9.984 8.453 1 89.38 141 LEU B N 1
ATOM 2223 C CA . LEU B 1 141 ? 34.906 9.305 9.109 1 89.38 141 LEU B CA 1
ATOM 2224 C C . LEU B 1 141 ? 35.812 8.609 8.086 1 89.38 141 LEU B C 1
ATOM 2226 O O . LEU B 1 141 ? 37.031 8.602 8.219 1 89.38 141 LEU B O 1
ATOM 2230 N N . LYS B 1 142 ? 35.375 7.949 7.16 1 87.06 142 LYS B N 1
ATOM 2231 C CA . LYS B 1 142 ? 36.125 7.281 6.102 1 87.06 142 LYS B CA 1
ATOM 2232 C C . LYS B 1 142 ? 36.969 8.281 5.316 1 87.06 142 LYS B C 1
ATOM 2234 O O . LYS B 1 142 ? 38.094 7.965 4.906 1 87.06 142 LYS B O 1
ATOM 2239 N N . ASN B 1 143 ? 36.438 9.438 5.059 1 87.25 143 ASN B N 1
ATOM 2240 C CA . ASN B 1 143 ? 37.156 10.461 4.301 1 87.25 143 ASN B CA 1
ATOM 2241 C C . ASN B 1 143 ? 38.281 11.086 5.121 1 87.25 143 ASN B C 1
ATOM 2243 O O . ASN B 1 143 ? 39.219 11.641 4.562 1 87.25 143 ASN B O 1
ATOM 2247 N N . ARG B 1 144 ? 38.125 11.141 6.305 1 75.94 144 ARG B N 1
ATOM 2248 C CA . ARG B 1 144 ? 39.188 11.672 7.137 1 75.94 144 ARG B CA 1
ATOM 2249 C C . ARG B 1 144 ? 40.281 10.641 7.328 1 75.94 144 ARG B C 1
ATOM 2251 O O . ARG B 1 144 ? 41.438 11 7.551 1 75.94 144 ARG B O 1
ATOM 2258 N N . ALA B 1 145 ? 39.969 9.438 7.238 1 68.75 145 ALA B N 1
ATOM 2259 C CA . ALA B 1 145 ? 41 8.422 7.414 1 68.75 145 ALA B CA 1
ATOM 2260 C C . ALA B 1 145 ? 41.938 8.367 6.203 1 68.75 145 ALA B C 1
ATOM 2262 O O . ALA B 1 145 ? 43 7.781 6.27 1 68.75 145 ALA B O 1
ATOM 2263 N N . TRP B 1 146 ? 41.562 8.922 5.109 1 55.94 146 TRP B N 1
ATOM 2264 C CA . TRP B 1 146 ? 42.562 9.055 4.066 1 55.94 146 TRP B CA 1
ATOM 2265 C C . TRP B 1 146 ? 43.281 10.391 4.172 1 55.94 146 TRP B C 1
ATOM 2267 O O . TRP B 1 146 ? 42.656 11.43 4.383 1 55.94 146 TRP B O 1
#

Organism: Desulfotalea psychrophila (strain LSv54 / DSM 12343) (NCBI:txid177439)

InterPro domains:
  IPR001789 Signal transduction response regulator, receiver domain [PF00072] (9-118)
  IPR001789 Signal transduction response regulator, receiver domain [PS50110] (8-122)
  IPR001789 Signal transduction response regulator, receiver domain [SM00448] (7-118)
  IPR011006 CheY-like superfamily [SSF52172] (7-133)
  IPR050595 Bacterial response regulator [PTHR44591] (7-124)

Sequence (292 aa):
MAETIKARVLLVDDEKDFIETLSNRLQIRGLTVSTSTCGQDALKLIEKEKFDVVVLDLTMPGMDGLETLKKLKETAPDTEIIMLSGHGTIQASTEAIKLGAEDFLEKPLDLPKLLEKISEAKDKRILISQEKATEAIKEILKNRAWMAETIKARVLLVDDEKDFIETLSNRLQIRGLTVSTSTCGQDALKLIEKEKFDVVVLDLTMPGMDGLETLKKLKETAPDTEIIMLSGHGTIQASTEAIKLGAEDFLEKPLDLPKLLEKISEAKDKRILISQEKATEAIKEILKNRAW

pLDDT: mean 92.37, std 9.04, range [39.78, 98.62]

Secondary structure (DSSP, 8-state):
-------EEEEE-S-HHHHHHHHHHHHHTT-EEEEESSHHHHHHHHHHS--SEEEEES--SSS-HHHHHHHHHHH-TTSEEEEEESS--HHHHHHHHHTT-SEEEESSP-HHHHHHHHHHHHHHHHHHHHHHHHHHHHHHHHHH--/-------EEEEE-S-HHHHHHHHHHHHHTT-EEEEESSHHHHHHHHHHS--SEEEEES--SSS-HHHHHHHHHHH-TTSEEEEEESS--HHHHHHHHHTT-SEEEESSP-HHHHHHHHHHHHHHHHHHHHHHHHHHHHHHHHHH--